Protein AF-0000000075410425 (afdb_homodimer)

pLDDT: mean 92.83, std 10.56, range [34.12, 98.88]

Solvent-accessible surface area (backbone atoms only — not comparable to full-atom values): 14397 Å² total; per-residue (Å²): 129,65,41,37,33,37,37,34,44,38,32,50,55,88,36,67,68,48,34,51,52,48,51,51,53,50,50,51,52,52,53,37,36,74,71,64,73,49,76,59,49,63,53,94,62,65,36,76,41,58,53,75,33,39,66,44,11,33,35,48,32,35,32,36,45,92,42,34,44,60,54,50,35,50,45,38,73,61,46,78,95,36,25,31,43,37,23,50,55,53,37,37,46,39,48,21,70,46,68,29,14,32,25,30,48,67,79,72,73,65,43,56,86,63,44,56,59,67,44,97,62,58,75,69,70,59,61,84,69,66,60,46,66,80,128,129,63,46,36,33,38,37,35,44,37,33,49,55,89,37,69,68,48,34,51,53,50,54,51,52,51,50,52,53,51,54,36,36,75,72,63,74,49,75,59,49,63,53,94,62,65,37,76,41,58,55,74,34,38,66,44,10,31,36,48,32,37,33,35,46,92,41,34,44,61,53,51,36,50,46,38,74,61,48,79,93,36,26,32,42,36,22,49,55,52,36,37,46,37,48,20,71,47,67,29,15,32,25,30,47,66,78,71,74,63,43,56,85,64,43,58,59,66,46,94,60,56,72,63,67,58,57,85,71,64,64,39,68,79,128

Radius of gyration: 18.31 Å; Cα contacts (8 Å, |Δi|>4): 523; chains: 2; bounding box: 43×49×45 Å

Structure (mmCIF, N/CA/C/O backbone):
data_AF-0000000075410425-model_v1
#
loop_
_entity.id
_entity.type
_entity.pdbx_description
1 polymer 'Dopa 4,5-dioxygenase'
#
loop_
_atom_site.group_PDB
_atom_site.id
_atom_site.type_symbol
_atom_site.label_atom_id
_atom_site.label_alt_id
_atom_site.label_comp_id
_atom_site.label_asym_id
_atom_site.label_entity_id
_atom_site.label_seq_id
_atom_site.pdbx_PDB_ins_code
_atom_site.Cartn_x
_atom_site.Cartn_y
_atom_site.Cartn_z
_atom_site.occupancy
_atom_site.B_iso_or_equiv
_atom_site.auth_seq_id
_atom_site.auth_comp_id
_atom_site.auth_asym_id
_atom_site.auth_atom_id
_atom_site.pdbx_PDB_model_num
ATOM 1 N N . GLU A 1 1 ? 8.68 6.539 -12.539 1 83.75 1 GLU A N 1
ATOM 2 C CA . GLU A 1 1 ? 7.52 5.938 -11.883 1 83.75 1 GLU A CA 1
ATOM 3 C C . GLU A 1 1 ? 7.516 4.422 -12.055 1 83.75 1 GLU A C 1
ATOM 5 O O . GLU A 1 1 ? 7.965 3.904 -13.078 1 83.75 1 GLU A O 1
ATOM 10 N N . ILE A 1 2 ? 7.07 3.781 -11.008 1 90.12 2 ILE A N 1
ATOM 11 C CA . ILE A 1 2 ? 6.93 2.328 -11.047 1 90.12 2 ILE A CA 1
ATOM 12 C C . ILE A 1 2 ? 5.812 1.945 -12.016 1 90.12 2 ILE A C 1
ATOM 14 O O . ILE A 1 2 ? 4.734 2.549 -12 1 90.12 2 ILE A O 1
ATOM 18 N N . LYS A 1 3 ? 6.066 0.913 -12.734 1 88.62 3 LYS A N 1
ATOM 19 C CA . LYS A 1 3 ? 5.105 0.572 -13.781 1 88.62 3 LYS A CA 1
ATOM 20 C C . LYS A 1 3 ? 4.383 -0.733 -13.461 1 88.62 3 LYS A C 1
ATOM 22 O O . LYS A 1 3 ? 3.299 -0.994 -13.984 1 88.62 3 LYS A O 1
ATOM 27 N N . GLU A 1 4 ? 5.074 -1.521 -12.695 1 92.19 4 GLU A N 1
ATOM 28 C CA . GLU A 1 4 ? 4.523 -2.844 -12.414 1 92.19 4 GLU A CA 1
ATOM 29 C C . GLU A 1 4 ? 4.727 -3.229 -10.953 1 92.19 4 GLU A C 1
ATOM 31 O O . GLU A 1 4 ? 5.715 -2.834 -10.328 1 92.19 4 GLU A O 1
ATOM 36 N N . TYR A 1 5 ? 3.836 -4.039 -10.508 1 95.12 5 TYR A N 1
ATOM 37 C CA . TYR A 1 5 ? 3.855 -4.477 -9.117 1 95.12 5 TYR A CA 1
ATOM 38 C C . TYR A 1 5 ? 3.523 -5.957 -9.008 1 95.12 5 TYR A C 1
ATOM 40 O O . TYR A 1 5 ? 2.893 -6.527 -9.898 1 95.12 5 TYR A O 1
ATOM 48 N N . HIS A 1 6 ? 4.016 -6.516 -7.922 1 96.81 6 HIS A N 1
ATOM 49 C CA . HIS A 1 6 ? 3.498 -7.801 -7.465 1 96.81 6 HIS A CA 1
ATOM 50 C C . HIS A 1 6 ? 2.746 -7.656 -6.145 1 96.81 6 HIS A C 1
ATOM 52 O O . HIS A 1 6 ? 3.188 -6.934 -5.25 1 96.81 6 HIS A O 1
ATOM 58 N N . PHE A 1 7 ? 1.624 -8.32 -6.129 1 98.44 7 PHE A N 1
ATOM 59 C CA . PHE A 1 7 ? 0.952 -8.648 -4.875 1 98.44 7 PHE A CA 1
ATOM 60 C C . PHE A 1 7 ? 1.165 -10.109 -4.512 1 98.44 7 PHE A C 1
ATOM 62 O O . PHE A 1 7 ? 0.782 -11.008 -5.27 1 98.44 7 PHE A O 1
ATOM 69 N N . HIS A 1 8 ? 1.836 -10.336 -3.426 1 98.69 8 HIS A N 1
ATOM 70 C CA . HIS A 1 8 ? 1.956 -11.695 -2.922 1 98.69 8 HIS A CA 1
ATOM 71 C C . HIS A 1 8 ? 1.002 -11.945 -1.759 1 98.69 8 HIS A C 1
ATOM 73 O O . HIS A 1 8 ? 1.065 -11.25 -0.742 1 98.69 8 HIS A O 1
ATOM 79 N N . VAL A 1 9 ? 0.146 -12.93 -1.902 1 98.81 9 VAL A N 1
ATOM 80 C CA . VAL A 1 9 ? -0.767 -13.352 -0.844 1 98.81 9 VAL A CA 1
ATOM 81 C C . VAL A 1 9 ? -0.169 -14.531 -0.087 1 98.81 9 VAL A C 1
ATOM 83 O O . VAL A 1 9 ? 0.19 -15.547 -0.69 1 98.81 9 VAL A O 1
ATOM 86 N N . TYR A 1 10 ? -0.082 -14.383 1.213 1 98.88 10 TYR A N 1
ATOM 87 C CA . TYR A 1 10 ? 0.568 -15.422 2.012 1 98.88 10 TYR A CA 1
ATOM 88 C C . TYR A 1 10 ? -0.46 -16.25 2.77 1 98.88 10 TYR A C 1
ATOM 90 O O . TYR A 1 10 ? -1.518 -15.742 3.15 1 98.88 10 TYR A O 1
ATOM 98 N N . PHE A 1 11 ? -0.105 -17.516 2.984 1 98.81 11 PHE A N 1
ATOM 99 C CA . PHE A 1 11 ? -0.948 -18.406 3.77 1 98.81 11 PHE A CA 1
ATOM 100 C C . PHE A 1 11 ? -0.109 -19.484 4.457 1 98.81 11 PHE A C 1
ATOM 102 O O . PHE A 1 11 ? 1.021 -19.75 4.043 1 98.81 11 PHE A O 1
ATOM 109 N N . LEU A 1 12 ? -0.61 -19.969 5.539 1 98.44 12 LEU A N 1
ATOM 110 C CA . LEU A 1 12 ? 0.017 -21.078 6.238 1 98.44 12 LEU A CA 1
ATOM 111 C C . LEU A 1 12 ? -0.28 -22.406 5.539 1 98.44 12 LEU A C 1
ATOM 113 O O . LEU A 1 12 ? -1.391 -22.922 5.641 1 98.44 12 LEU A O 1
ATOM 117 N N . GLN A 1 13 ? 0.676 -22.922 4.934 1 97.44 13 GLN A N 1
ATOM 118 C CA . GLN A 1 13 ? 0.479 -24.047 4.023 1 97.44 13 GLN A CA 1
ATOM 119 C C . GLN A 1 13 ? 0.029 -25.297 4.777 1 97.44 13 GLN A C 1
ATOM 121 O O . GLN A 1 13 ? -0.643 -26.156 4.211 1 97.44 13 GLN A O 1
ATOM 126 N N . ASP A 1 14 ? 0.406 -25.438 6.051 1 97.81 14 ASP A N 1
ATOM 127 C CA . ASP A 1 14 ? 0.067 -26.641 6.793 1 97.81 14 ASP A CA 1
ATOM 128 C C . ASP A 1 14 ? -1.216 -26.453 7.598 1 97.81 14 ASP A C 1
ATOM 130 O O . ASP A 1 14 ? -1.612 -27.328 8.367 1 97.81 14 ASP A O 1
ATOM 134 N N . ASN A 1 15 ? -1.835 -25.344 7.504 1 98.31 15 ASN A N 1
ATOM 135 C CA . ASN A 1 15 ? -3.148 -25.062 8.078 1 98.31 15 ASN A CA 1
ATOM 136 C C . ASN A 1 15 ? -4.25 -25.156 7.023 1 98.31 15 ASN A C 1
ATOM 138 O O . ASN A 1 15 ? -4.41 -24.25 6.203 1 98.31 15 ASN A O 1
ATOM 142 N N . LYS A 1 16 ? -4.934 -26.234 7.109 1 97.94 16 LYS A N 1
ATOM 143 C CA . LYS A 1 16 ? -5.898 -26.562 6.066 1 97.94 16 LYS A CA 1
ATOM 144 C C . LYS A 1 16 ? -6.898 -25.438 5.859 1 97.94 16 LYS A C 1
ATOM 146 O O . LYS A 1 16 ? -7.203 -25.062 4.723 1 97.94 16 LYS A O 1
ATOM 151 N N . GLN A 1 17 ? -7.395 -24.891 6.902 1 98.31 17 GLN A N 1
ATOM 152 C CA . GLN A 1 17 ? -8.398 -23.828 6.809 1 98.31 17 GLN A CA 1
ATOM 153 C C . GLN A 1 17 ? -7.789 -22.562 6.23 1 98.31 17 GLN A C 1
ATOM 155 O O . GLN A 1 17 ? -8.406 -21.891 5.395 1 98.31 17 GLN A O 1
ATOM 160 N N . ASN A 1 18 ? -6.625 -22.219 6.672 1 98.5 18 ASN A N 1
ATOM 161 C CA . ASN A 1 18 ? -5.949 -21.016 6.188 1 98.5 18 ASN A CA 1
ATOM 162 C C . ASN A 1 18 ? -5.598 -21.141 4.707 1 98.5 18 ASN A C 1
ATOM 164 O O . ASN A 1 18 ? -5.816 -20.203 3.936 1 98.5 18 ASN A O 1
ATOM 168 N N . ARG A 1 19 ? -5.125 -22.266 4.352 1 98.12 19 ARG A N 1
ATOM 169 C CA . ARG A 1 19 ? -4.805 -22.547 2.955 1 98.12 19 ARG A CA 1
ATOM 170 C C . ARG A 1 19 ? -6.051 -22.453 2.08 1 98.12 19 ARG A C 1
ATOM 172 O O . ARG A 1 19 ? -6.027 -21.844 1.015 1 98.12 19 ARG A O 1
ATOM 179 N N . ALA A 1 20 ? -7.082 -23.062 2.52 1 98.31 20 ALA A N 1
ATOM 180 C CA . ALA A 1 20 ? -8.328 -23.047 1.762 1 98.31 20 ALA A CA 1
ATOM 181 C C . ALA A 1 20 ? -8.836 -21.625 1.566 1 98.31 20 ALA A C 1
ATOM 183 O O . ALA A 1 20 ? -9.344 -21.281 0.495 1 98.31 20 ALA A O 1
ATOM 184 N N . SER A 1 21 ? -8.758 -20.859 2.574 1 98.62 21 SER A N 1
ATOM 185 C CA . SER A 1 21 ? -9.219 -19.469 2.488 1 98.62 21 SER A CA 1
ATOM 186 C C . SER A 1 21 ? -8.375 -18.672 1.497 1 98.62 21 SER A C 1
ATOM 188 O O . SER A 1 21 ? -8.906 -17.828 0.762 1 98.62 21 SER A O 1
ATOM 190 N N . ALA A 1 22 ? -7.102 -18.875 1.46 1 98.5 22 ALA A N 1
ATOM 191 C CA . ALA A 1 22 ? -6.219 -18.203 0.514 1 98.5 22 ALA A CA 1
ATOM 192 C C . ALA A 1 22 ? -6.562 -18.578 -0.924 1 98.5 22 ALA A C 1
ATOM 194 O O . ALA A 1 22 ? -6.598 -17.719 -1.806 1 98.5 22 ALA A O 1
ATOM 195 N N . LEU A 1 23 ? -6.812 -19.828 -1.115 1 97.81 23 LEU A N 1
ATOM 196 C CA . LEU A 1 23 ? -7.121 -20.312 -2.461 1 97.81 23 LEU A CA 1
ATOM 197 C C . LEU A 1 23 ? -8.508 -19.844 -2.896 1 97.81 23 LEU A C 1
ATOM 199 O O . LEU A 1 23 ? -8.734 -19.578 -4.078 1 97.81 23 LEU A O 1
ATOM 203 N N . ALA A 1 24 ? -9.391 -19.734 -1.954 1 98.44 24 ALA A N 1
ATOM 204 C CA . ALA A 1 24 ? -10.703 -19.172 -2.264 1 98.44 24 ALA A CA 1
ATOM 205 C C . ALA A 1 24 ? -10.57 -17.719 -2.703 1 98.44 24 ALA A C 1
ATOM 207 O O . ALA A 1 24 ? -11.266 -17.266 -3.623 1 98.44 24 ALA A O 1
ATOM 208 N N . LEU A 1 25 ? -9.742 -16.984 -2.051 1 98.38 25 LEU A N 1
ATOM 209 C CA . LEU A 1 25 ? -9.469 -15.602 -2.438 1 98.38 25 LEU A CA 1
ATOM 210 C C . LEU A 1 25 ? -8.898 -15.531 -3.85 1 98.38 25 LEU A C 1
ATOM 212 O O . LEU A 1 25 ? -9.281 -14.672 -4.637 1 98.38 25 LEU A O 1
ATOM 216 N N . ARG A 1 26 ? -8.047 -16.422 -4.141 1 98 26 ARG A N 1
ATOM 217 C CA . ARG A 1 26 ? -7.449 -16.516 -5.469 1 98 26 ARG A CA 1
ATOM 218 C C . ARG A 1 26 ? -8.516 -16.766 -6.531 1 98 26 ARG A C 1
ATOM 220 O O . ARG A 1 26 ? -8.492 -16.141 -7.598 1 98 26 ARG A O 1
ATOM 227 N N . GLU A 1 27 ? -9.422 -17.609 -6.254 1 97.38 27 GLU A N 1
ATOM 228 C CA . GLU A 1 27 ? -10.516 -17.906 -7.18 1 97.38 27 GLU A CA 1
ATOM 229 C C . GLU A 1 27 ? -11.383 -16.672 -7.414 1 97.38 27 GLU A C 1
ATOM 231 O O . GLU A 1 27 ? -11.852 -16.438 -8.531 1 97.38 27 GLU A O 1
ATOM 236 N N . LYS A 1 28 ? -11.602 -15.945 -6.367 1 97.69 28 LYS A N 1
ATOM 237 C CA . LYS A 1 28 ? -12.367 -14.703 -6.504 1 97.69 28 LYS A CA 1
ATOM 238 C C . LYS A 1 28 ? -11.672 -13.727 -7.438 1 97.69 28 LYS A C 1
ATOM 240 O O . LYS A 1 28 ? -12.32 -13.047 -8.234 1 97.69 28 LYS A O 1
ATOM 245 N N . ILE A 1 29 ? -10.391 -13.648 -7.383 1 97.38 29 ILE A N 1
ATOM 246 C CA . ILE A 1 29 ? -9.609 -12.781 -8.258 1 97.38 29 ILE A CA 1
ATOM 247 C C . ILE A 1 29 ? -9.812 -13.203 -9.711 1 97.38 29 ILE A C 1
ATOM 249 O O . ILE A 1 29 ? -10.086 -12.359 -10.57 1 97.38 29 ILE A O 1
ATOM 253 N N . PHE A 1 30 ? -9.773 -14.5 -9.961 1 96.38 30 PHE A N 1
ATOM 254 C CA . PHE A 1 30 ? -9.961 -15.008 -11.312 1 96.38 30 PHE A CA 1
ATOM 255 C C . PHE A 1 30 ? -11.344 -14.648 -11.836 1 96.38 30 PHE A C 1
ATOM 257 O O . PHE A 1 30 ? -11.484 -14.219 -12.984 1 96.38 30 PHE A O 1
ATOM 264 N N . LYS A 1 31 ? -12.273 -14.828 -11.039 1 97.06 31 LYS A N 1
ATOM 265 C CA . LYS A 1 31 ? -13.648 -14.539 -11.445 1 97.06 31 LYS A CA 1
ATOM 266 C C . LYS A 1 31 ? -13.82 -13.062 -11.789 1 97.06 31 LYS A C 1
ATOM 268 O O . LYS A 1 31 ? -14.508 -12.719 -12.758 1 97.06 31 LYS A O 1
ATOM 273 N N . LEU A 1 32 ? -13.219 -12.211 -11.016 1 95.88 32 LEU A N 1
ATOM 274 C CA . LEU A 1 32 ? -13.328 -10.773 -11.242 1 95.88 32 LEU A CA 1
ATOM 275 C C . LEU A 1 32 ? -12.609 -10.375 -12.531 1 95.88 32 LEU A C 1
ATOM 277 O O . LEU A 1 32 ? -13.078 -9.492 -13.258 1 95.88 32 LEU A O 1
ATOM 281 N N . ILE A 1 33 ? -11.492 -11.047 -12.773 1 94.19 33 ILE A N 1
ATOM 282 C CA . ILE A 1 33 ? -10.781 -10.805 -14.023 1 94.19 33 ILE A CA 1
ATOM 283 C C . ILE A 1 33 ? -11.656 -11.211 -15.203 1 94.19 33 ILE A C 1
ATOM 285 O O . ILE A 1 33 ? -11.781 -10.469 -16.188 1 94.19 33 ILE A O 1
ATOM 289 N N . GLU A 1 34 ? -12.203 -12.336 -15.125 1 94.94 34 GLU A N 1
ATOM 290 C CA . GLU A 1 34 ? -13.078 -12.852 -16.172 1 94.94 34 GLU A CA 1
ATOM 291 C C . GLU A 1 34 ? -14.234 -11.898 -16.438 1 94.94 34 GLU A C 1
ATOM 293 O O . GLU A 1 34 ? -14.648 -11.719 -17.594 1 94.94 34 GLU A O 1
ATOM 298 N N . LYS A 1 35 ? -14.742 -11.25 -15.422 1 95.56 35 LYS A N 1
ATOM 299 C CA . LYS A 1 35 ? -15.875 -10.328 -15.531 1 95.56 35 LYS A CA 1
ATOM 300 C C . LYS A 1 35 ? -15.422 -8.953 -16.016 1 95.56 35 LYS A C 1
ATOM 302 O O . LYS A 1 35 ? -16.25 -8.062 -16.234 1 95.56 35 LYS A O 1
ATOM 307 N N . GLY A 1 36 ? -14.109 -8.742 -16.109 1 91.25 36 GLY A N 1
ATOM 308 C CA . GLY A 1 36 ? -13.578 -7.488 -16.609 1 91.25 36 GLY A CA 1
ATOM 309 C C . GLY A 1 36 ? -13.523 -6.398 -15.562 1 91.25 36 GLY A C 1
ATOM 310 O O . GLY A 1 36 ? -13.469 -5.211 -15.891 1 91.25 36 GLY A O 1
ATOM 311 N N . PHE A 1 37 ? -13.594 -6.848 -14.258 1 89.06 37 PHE A N 1
ATOM 312 C CA . PHE A 1 37 ? -13.586 -5.871 -13.172 1 89.06 37 PHE A CA 1
ATOM 313 C C . PHE A 1 37 ? -12.234 -5.172 -13.086 1 89.06 37 PHE A C 1
ATOM 315 O O . PHE A 1 37 ? -12.164 -3.963 -12.867 1 89.06 37 PHE A O 1
ATOM 322 N N . PHE A 1 38 ? -11.148 -5.875 -13.141 1 87.06 38 PHE A N 1
ATOM 323 C CA . PHE A 1 38 ? -9.773 -5.414 -13.273 1 87.06 38 PHE A CA 1
ATOM 324 C C . PHE A 1 38 ? -8.93 -6.438 -14.031 1 87.06 38 PHE A C 1
ATOM 326 O O . PHE A 1 38 ? -9.414 -7.523 -14.359 1 87.06 38 PHE A O 1
ATOM 333 N N . HIS A 1 39 ? -7.578 -5.965 -14.273 1 86.25 39 HIS A N 1
ATOM 334 C CA . HIS A 1 39 ? -6.809 -6.844 -15.148 1 86.25 39 HIS A CA 1
ATOM 335 C C . HIS A 1 39 ? -5.441 -7.156 -14.555 1 86.25 39 HIS A C 1
ATOM 337 O O . HIS A 1 39 ? -4.422 -7.031 -15.234 1 86.25 39 HIS A O 1
ATOM 343 N N . PRO A 1 40 ? -5.453 -7.539 -13.305 1 91.5 40 PRO A N 1
ATOM 344 C CA . PRO A 1 40 ? -4.23 -8.188 -12.836 1 91.5 40 PRO A CA 1
ATOM 345 C C . PRO A 1 40 ? -4.066 -9.602 -13.391 1 91.5 40 PRO A C 1
ATOM 347 O O . PRO A 1 40 ? -4.992 -10.141 -14 1 91.5 40 PRO A O 1
ATOM 350 N N . VAL A 1 41 ? -2.826 -10.117 -13.234 1 89.5 41 VAL A N 1
ATOM 351 C CA . VAL A 1 41 ? -2.578 -11.453 -13.766 1 89.5 41 VAL A CA 1
ATOM 352 C C . VAL A 1 41 ? -1.984 -12.344 -12.672 1 89.5 41 VAL A C 1
ATOM 354 O O . VAL A 1 41 ? -0.781 -12.289 -12.406 1 89.5 41 VAL A O 1
ATOM 357 N N . PRO A 1 42 ? -2.912 -13.18 -12.094 1 91.25 42 PRO A N 1
ATOM 358 C CA . PRO A 1 42 ? -2.355 -14.188 -11.188 1 91.25 42 PRO A CA 1
ATOM 359 C C . PRO A 1 42 ? -1.583 -15.281 -11.914 1 91.25 42 PRO A C 1
ATOM 361 O O . PRO A 1 42 ? -1.972 -15.688 -13.016 1 91.25 42 PRO A O 1
ATOM 364 N N . LEU A 1 43 ? -0.518 -15.688 -11.273 1 88.25 43 LEU A N 1
ATOM 365 C CA . LEU A 1 43 ? 0.158 -16.859 -11.805 1 88.25 43 LEU A CA 1
ATOM 366 C C . LEU A 1 43 ? -0.724 -18.094 -11.672 1 88.25 43 LEU A C 1
ATOM 368 O O . LEU A 1 43 ? -1.487 -18.219 -10.711 1 88.25 43 LEU A O 1
ATOM 372 N N . ASP A 1 44 ? -0.565 -18.969 -12.57 1 87 44 ASP A N 1
ATOM 373 C CA . ASP A 1 44 ? -1.39 -20.172 -12.57 1 87 44 ASP A CA 1
ATOM 374 C C . ASP A 1 44 ? -1.03 -21.078 -11.398 1 87 44 ASP A C 1
ATOM 376 O O . ASP A 1 44 ? -1.888 -21.797 -10.875 1 87 44 ASP A O 1
ATOM 380 N N . THR A 1 45 ? 0.183 -20.922 -11 1 90.44 45 THR A N 1
ATOM 381 C CA . THR A 1 45 ? 0.635 -21.766 -9.891 1 90.44 45 THR A CA 1
ATOM 382 C C . THR A 1 45 ? 0.791 -20.938 -8.617 1 90.44 45 THR A C 1
ATOM 384 O O . THR A 1 45 ? 0.788 -19.703 -8.664 1 90.44 45 THR A O 1
ATOM 387 N N . TYR A 1 46 ? 0.724 -21.641 -7.508 1 94.31 46 TYR A N 1
ATOM 388 C CA . TYR A 1 46 ? 1.011 -21.031 -6.219 1 94.31 46 TYR A CA 1
ATOM 389 C C . TYR A 1 46 ? 2.055 -21.828 -5.449 1 94.31 46 TYR A C 1
ATOM 391 O O . TYR A 1 46 ? 2.361 -22.969 -5.812 1 94.31 46 TYR A O 1
ATOM 399 N N . ASN A 1 47 ? 2.709 -21.188 -4.523 1 96.19 47 ASN A N 1
ATOM 400 C CA . ASN A 1 47 ? 3.707 -21.828 -3.67 1 96.19 47 ASN A CA 1
ATOM 401 C C . ASN A 1 47 ? 3.064 -22.5 -2.467 1 96.19 47 ASN A C 1
ATOM 403 O O . ASN A 1 47 ? 2.654 -21.844 -1.514 1 96.19 47 ASN A O 1
ATOM 407 N N . ASP A 1 48 ? 3.076 -23.812 -2.441 1 95.5 48 ASP A N 1
ATOM 408 C CA . ASP A 1 48 ? 2.525 -24.547 -1.311 1 95.5 48 ASP A CA 1
ATOM 409 C C . ASP A 1 48 ? 3.596 -24.828 -0.256 1 95.5 48 ASP A C 1
ATOM 411 O O . ASP A 1 48 ? 3.381 -25.625 0.664 1 95.5 48 ASP A O 1
ATOM 415 N N . SER A 1 49 ? 4.707 -24.266 -0.471 1 96.81 49 SER A N 1
ATOM 416 C CA . SER A 1 49 ? 5.859 -24.266 0.424 1 96.81 49 SER A CA 1
ATOM 417 C C . SER A 1 49 ? 6.746 -23.047 0.189 1 96.81 49 SER A C 1
ATOM 419 O O . SER A 1 49 ? 6.562 -22.312 -0.788 1 96.81 49 SER A O 1
ATOM 421 N N . PRO A 1 50 ? 7.668 -22.766 1.111 1 97.88 50 PRO A N 1
ATOM 422 C CA . PRO A 1 50 ? 8.57 -21.641 0.883 1 97.88 50 PRO A CA 1
ATOM 423 C C . PRO A 1 50 ? 9.242 -21.688 -0.488 1 97.88 50 PRO A C 1
ATOM 425 O O . PRO A 1 50 ? 9.617 -22.766 -0.956 1 97.88 50 PRO A O 1
ATOM 428 N N . ARG A 1 51 ? 9.312 -20.562 -1.166 1 97 51 ARG A N 1
ATOM 429 C CA . ARG A 1 51 ? 9.938 -20.422 -2.477 1 97 51 ARG A CA 1
ATOM 430 C C . ARG A 1 51 ? 10.602 -19.047 -2.611 1 97 51 ARG A C 1
ATOM 432 O O . ARG A 1 51 ? 9.969 -18.016 -2.373 1 97 51 ARG A O 1
ATOM 439 N N . GLY A 1 52 ? 11.867 -19.031 -3.02 1 96.94 52 GLY A N 1
ATOM 440 C CA . GLY A 1 52 ? 12.578 -17.766 -3.066 1 96.94 52 GLY A CA 1
ATOM 441 C C . GLY A 1 52 ? 12.633 -17.062 -1.724 1 96.94 52 GLY A C 1
ATOM 442 O O . GLY A 1 52 ? 13.031 -17.656 -0.72 1 96.94 52 GLY A O 1
ATOM 443 N N . PRO A 1 53 ? 12.281 -15.805 -1.792 1 98.44 53 PRO A N 1
ATOM 444 C CA . PRO A 1 53 ? 12.328 -15.078 -0.52 1 98.44 53 PRO A CA 1
ATOM 445 C C . PRO A 1 53 ? 11.117 -15.359 0.366 1 98.44 53 PRO A C 1
ATOM 447 O O . PRO A 1 53 ? 11.086 -14.945 1.528 1 98.44 53 PRO A O 1
ATOM 450 N N . HIS A 1 54 ? 10.109 -16 -0.17 1 98.56 54 HIS A N 1
ATOM 451 C CA . HIS A 1 54 ? 8.852 -16.188 0.54 1 98.56 54 HIS A CA 1
ATOM 452 C C . HIS A 1 54 ? 8.922 -17.391 1.487 1 98.56 54 HIS A C 1
ATOM 454 O O . HIS A 1 54 ? 9.039 -18.531 1.043 1 98.56 54 HIS A O 1
ATOM 460 N N . SER A 1 55 ? 8.758 -17.141 2.77 1 98.62 55 SER A N 1
ATOM 461 C CA . SER A 1 55 ? 9.109 -18.109 3.805 1 98.62 55 SER A CA 1
ATOM 462 C C . SER A 1 55 ? 7.961 -19.062 4.086 1 98.62 55 SER A C 1
ATOM 464 O O . SER A 1 55 ? 8.141 -20.078 4.758 1 98.62 55 SER A O 1
ATOM 466 N N . ILE A 1 56 ? 6.766 -18.766 3.629 1 98.62 56 ILE A N 1
ATOM 467 C CA . ILE A 1 56 ? 5.613 -19.641 3.77 1 98.62 56 ILE A CA 1
ATOM 468 C C . ILE A 1 56 ? 4.832 -19.688 2.459 1 98.62 56 ILE A C 1
ATOM 470 O O . ILE A 1 56 ? 5.238 -19.078 1.465 1 98.62 56 ILE A O 1
ATOM 474 N N . GLY A 1 57 ? 3.742 -20.484 2.404 1 98.56 57 GLY A N 1
ATOM 475 C CA . GLY A 1 57 ? 2.912 -20.547 1.211 1 98.56 57 GLY A CA 1
ATOM 476 C C . GLY A 1 57 ? 2.486 -19.172 0.72 1 98.56 57 GLY A C 1
ATOM 477 O O . GLY A 1 57 ? 2.199 -18.281 1.522 1 98.56 57 GLY A O 1
ATOM 478 N N . SER A 1 58 ? 2.5 -19.031 -0.618 1 98.75 58 SER A N 1
ATOM 479 C CA . SER A 1 58 ? 2.135 -17.734 -1.206 1 98.75 58 SER A CA 1
ATOM 480 C C . SER A 1 58 ? 1.755 -17.891 -2.676 1 98.75 58 SER A C 1
ATOM 482 O O . SER A 1 58 ? 2.043 -18.922 -3.293 1 98.75 58 SER A O 1
ATOM 484 N N . TYR A 1 59 ? 1.035 -16.906 -3.191 1 98.38 59 TYR A N 1
ATOM 485 C CA . TYR A 1 59 ? 0.89 -16.781 -4.637 1 98.38 59 TYR A CA 1
ATOM 486 C C . TYR A 1 59 ? 1.006 -15.328 -5.074 1 98.38 59 TYR A C 1
ATOM 488 O O . TYR A 1 59 ? 0.809 -14.414 -4.27 1 98.38 59 TYR A O 1
ATOM 496 N N . GLU A 1 60 ? 1.34 -15.242 -6.316 1 97.31 60 GLU A N 1
ATOM 497 C CA . GLU A 1 60 ? 1.651 -13.93 -6.875 1 97.31 60 GLU A CA 1
ATOM 498 C C . GLU A 1 60 ? 0.544 -13.453 -7.809 1 97.31 60 GLU A C 1
ATOM 500 O O . GLU A 1 60 ? 0.012 -14.234 -8.602 1 97.31 60 GLU A O 1
ATOM 505 N N . VAL A 1 61 ? 0.182 -12.18 -7.656 1 96.56 61 VAL A N 1
ATOM 506 C CA . VAL A 1 61 ? -0.679 -11.469 -8.594 1 96.56 61 VAL A CA 1
ATOM 507 C C . VAL A 1 61 ? 0.078 -10.281 -9.188 1 96.56 61 VAL A C 1
ATOM 509 O O . VAL A 1 61 ? 0.441 -9.344 -8.477 1 96.56 61 VAL A O 1
ATOM 512 N N . TRP A 1 62 ? 0.363 -10.328 -10.453 1 94.44 62 TRP A N 1
ATOM 513 C CA . TRP A 1 62 ? 0.993 -9.234 -11.172 1 94.44 62 TRP A CA 1
ATOM 514 C C . TRP A 1 62 ? -0.018 -8.133 -11.484 1 94.44 62 TRP A C 1
ATOM 516 O O . TRP A 1 62 ? -1.173 -8.414 -11.812 1 94.44 62 TRP A O 1
ATOM 526 N N . CYS A 1 63 ? 0.408 -6.898 -11.414 1 94.25 63 CYS A N 1
ATOM 527 C CA . CYS A 1 63 ? -0.486 -5.766 -11.617 1 94.25 63 CYS A CA 1
ATOM 528 C C . CYS A 1 63 ? 0.247 -4.605 -12.281 1 94.25 63 CYS A C 1
ATOM 530 O O . CYS A 1 63 ? 1.283 -4.156 -11.789 1 94.25 63 CYS A O 1
ATOM 532 N N . PRO A 1 64 ? -0.252 -4.121 -13.469 1 90.94 64 PRO A N 1
ATOM 533 C CA . PRO A 1 64 ? 0.299 -2.896 -14.055 1 90.94 64 PRO A CA 1
ATOM 534 C C . PRO A 1 64 ? -0.199 -1.633 -13.352 1 90.94 64 PRO A C 1
ATOM 536 O O . PRO A 1 64 ? -1.244 -1.657 -12.695 1 90.94 64 PRO A O 1
ATOM 539 N N . LYS A 1 65 ? 0.539 -0.522 -13.5 1 91.12 65 LYS A N 1
ATOM 540 C CA . LYS A 1 65 ? 0.213 0.716 -12.797 1 91.12 65 LYS A CA 1
ATOM 541 C C . LYS A 1 65 ? -1.193 1.193 -13.148 1 91.12 65 LYS A C 1
ATOM 543 O O . LYS A 1 65 ? -1.867 1.813 -12.32 1 91.12 65 LYS A O 1
ATOM 548 N N . GLU A 1 66 ? -1.72 0.839 -14.359 1 88.94 66 GLU A N 1
ATOM 549 C CA . GLU A 1 66 ? -3.023 1.306 -14.828 1 88.94 66 GLU A CA 1
ATOM 550 C C . GLU A 1 66 ? -4.152 0.684 -14.008 1 88.94 66 GLU A C 1
ATOM 552 O O . GLU A 1 66 ? -5.238 1.261 -13.898 1 88.94 66 GLU A O 1
ATOM 557 N N . HIS A 1 67 ? -3.863 -0.426 -13.406 1 91.56 67 HIS A N 1
ATOM 558 C CA . HIS A 1 67 ? -4.902 -1.118 -12.648 1 91.56 67 HIS A CA 1
ATOM 559 C C . HIS A 1 67 ? -4.574 -1.139 -11.156 1 91.56 67 HIS A C 1
ATOM 561 O O . HIS A 1 67 ? -5.34 -1.682 -10.352 1 91.56 67 HIS A O 1
ATOM 567 N N . PHE A 1 68 ? -3.516 -0.511 -10.797 1 94.69 68 PHE A N 1
ATOM 568 C CA . PHE A 1 68 ? -2.965 -0.62 -9.453 1 94.69 68 PHE A CA 1
ATOM 569 C C . PHE A 1 68 ? -3.975 -0.142 -8.414 1 94.69 68 PHE A C 1
ATOM 571 O O . PHE A 1 68 ? -4.223 -0.827 -7.422 1 94.69 68 PHE A O 1
ATOM 578 N N . SER A 1 69 ? -4.582 0.997 -8.688 1 95.38 69 SER A N 1
ATOM 579 C CA . SER A 1 69 ? -5.5 1.562 -7.711 1 95.38 69 SER A CA 1
ATOM 580 C C . SER A 1 69 ? -6.672 0.62 -7.441 1 95.38 69 SER A C 1
ATOM 582 O O . SER A 1 69 ? -7.035 0.387 -6.289 1 95.38 69 SER A O 1
ATOM 584 N N . ARG A 1 70 ? -7.215 0.073 -8.461 1 95.31 70 ARG A N 1
ATOM 585 C CA . ARG A 1 70 ? -8.367 -0.812 -8.328 1 95.31 70 ARG A CA 1
ATOM 586 C C . ARG A 1 70 ? -7.977 -2.123 -7.656 1 95.31 70 ARG A C 1
ATOM 588 O O . ARG A 1 70 ? -8.695 -2.621 -6.785 1 95.31 70 ARG A O 1
ATOM 595 N N . VAL A 1 71 ? -6.871 -2.682 -8.055 1 97.38 71 VAL A N 1
ATOM 596 C CA . VAL A 1 71 ? -6.398 -3.926 -7.457 1 97.38 71 VAL A CA 1
ATOM 597 C C . VAL A 1 71 ? -6.078 -3.701 -5.98 1 97.38 71 VAL A C 1
ATOM 599 O O . VAL A 1 71 ? -6.477 -4.492 -5.125 1 97.38 71 VAL A O 1
ATOM 602 N N . TYR A 1 72 ? -5.406 -2.619 -5.688 1 98.25 72 TYR A N 1
ATOM 603 C CA . TYR A 1 72 ? -5.086 -2.268 -4.309 1 98.25 72 TYR A CA 1
ATOM 604 C C . TYR A 1 72 ? -6.352 -2.152 -3.467 1 98.25 72 TYR A C 1
ATOM 606 O O . TYR A 1 72 ? -6.434 -2.717 -2.373 1 98.25 72 TYR A O 1
ATOM 614 N N . SER A 1 73 ? -7.32 -1.414 -4 1 97.56 73 SER A N 1
ATOM 615 C CA . SER A 1 73 ? -8.586 -1.21 -3.309 1 97.56 73 SER A CA 1
ATOM 616 C C . SER A 1 73 ? -9.273 -2.539 -3.01 1 97.56 73 SER A C 1
ATOM 618 O O . SER A 1 73 ? -9.789 -2.744 -1.906 1 97.56 73 SER A O 1
ATOM 620 N N . TRP A 1 74 ? -9.297 -3.391 -3.961 1 98.12 74 TRP A N 1
ATOM 621 C CA . TRP A 1 74 ? -9.945 -4.684 -3.775 1 98.12 74 TRP A CA 1
ATOM 622 C C . TRP A 1 74 ? -9.266 -5.48 -2.67 1 98.12 74 TRP A C 1
ATOM 624 O O . TRP A 1 74 ? -9.93 -6.035 -1.792 1 98.12 74 TRP A O 1
ATOM 634 N N . PHE A 1 75 ? -7.922 -5.52 -2.66 1 98.5 75 PHE A N 1
ATOM 635 C CA . PHE A 1 75 ? -7.195 -6.254 -1.631 1 98.5 75 PHE A CA 1
ATOM 636 C C . PHE A 1 75 ? -7.422 -5.629 -0.26 1 98.5 75 PHE A C 1
ATOM 638 O O . PHE A 1 75 ? -7.582 -6.34 0.734 1 98.5 75 PHE A O 1
ATOM 645 N N . ALA A 1 76 ? -7.441 -4.336 -0.207 1 98.06 76 ALA A N 1
ATOM 646 C CA . ALA A 1 76 ? -7.664 -3.66 1.069 1 98.06 76 ALA A CA 1
ATOM 647 C C . ALA A 1 76 ? -8.992 -4.078 1.687 1 98.06 76 ALA A C 1
ATOM 649 O O . ALA A 1 76 ? -9.109 -4.188 2.91 1 98.06 76 ALA A O 1
ATOM 650 N N . LEU A 1 77 ? -9.906 -4.395 0.851 1 97.44 77 LEU A N 1
ATOM 651 C CA . LEU A 1 77 ? -11.266 -4.66 1.322 1 97.44 77 LEU A CA 1
ATOM 652 C C . LEU A 1 77 ? -11.492 -6.152 1.52 1 97.44 77 LEU A C 1
ATOM 654 O O . LEU A 1 77 ? -12.398 -6.559 2.248 1 97.44 77 LEU A O 1
ATOM 658 N N . HIS A 1 78 ? -10.523 -7.008 0.967 1 97.94 78 HIS A N 1
ATOM 659 C CA . HIS A 1 78 ? -10.992 -8.383 0.849 1 97.94 78 HIS A CA 1
ATOM 660 C C . HIS A 1 78 ? -9.906 -9.375 1.267 1 97.94 78 HIS A C 1
ATOM 662 O O . HIS A 1 78 ? -10.133 -10.586 1.273 1 97.94 78 HIS A O 1
ATOM 668 N N . HIS A 1 79 ? -8.766 -8.914 1.725 1 98.19 79 HIS A N 1
ATOM 669 C CA . HIS A 1 79 ? -7.66 -9.844 1.918 1 98.19 79 HIS A CA 1
ATOM 670 C C . HIS A 1 79 ? -7.887 -10.727 3.139 1 98.19 79 HIS A C 1
ATOM 672 O O . HIS A 1 79 ? -7.184 -11.727 3.328 1 98.19 79 HIS A O 1
ATOM 678 N N . GLY A 1 80 ? -8.883 -10.422 3.973 1 97.12 80 GLY A N 1
ATOM 679 C CA . GLY A 1 80 ? -9.219 -11.273 5.109 1 97.12 80 GLY A CA 1
ATOM 680 C C . GLY A 1 80 ? -8.07 -11.438 6.086 1 97.12 80 GLY A C 1
ATOM 681 O O . GLY A 1 80 ? -7.473 -10.453 6.527 1 97.12 80 GLY A O 1
ATOM 682 N N . VAL A 1 81 ? -7.707 -12.664 6.391 1 97.81 81 VAL A N 1
ATOM 683 C CA . VAL A 1 81 ? -6.715 -12.945 7.422 1 97.81 81 VAL A CA 1
ATOM 684 C C . VAL A 1 81 ? -5.324 -13 6.797 1 97.81 81 VAL A C 1
ATOM 686 O O . VAL A 1 81 ? -4.332 -13.211 7.5 1 97.81 81 VAL A O 1
ATOM 689 N N . HIS A 1 82 ? -5.254 -12.859 5.508 1 98.75 82 HIS A N 1
ATOM 690 C CA . HIS A 1 82 ? -4 -13.109 4.809 1 98.75 82 HIS A CA 1
ATOM 691 C C . HIS A 1 82 ? -3.166 -11.844 4.691 1 98.75 82 HIS A C 1
ATOM 693 O O . HIS A 1 82 ? -3.709 -10.758 4.465 1 98.75 82 HIS A O 1
ATOM 699 N N . SER A 1 83 ? -1.881 -12.008 4.84 1 98.5 83 SER A N 1
ATOM 700 C CA . SER A 1 83 ? -0.927 -10.93 4.609 1 98.5 83 SER A CA 1
ATOM 701 C C . SER A 1 83 ? -0.646 -10.742 3.121 1 98.5 83 SER A C 1
ATOM 703 O O . SER A 1 83 ? -0.54 -11.727 2.379 1 98.5 83 SER A O 1
ATOM 705 N N . ILE A 1 84 ? -0.544 -9.5 2.748 1 98.81 84 ILE A N 1
ATOM 706 C CA . ILE A 1 84 ? -0.23 -9.188 1.36 1 98.81 84 ILE A CA 1
ATOM 707 C C . ILE A 1 84 ? 1.057 -8.367 1.298 1 98.81 84 ILE A C 1
ATOM 709 O O . ILE A 1 84 ? 1.166 -7.32 1.944 1 98.81 84 ILE A O 1
ATOM 713 N N . LEU A 1 85 ? 2.051 -8.859 0.587 1 98.88 85 LEU A N 1
ATOM 714 C CA . LEU A 1 85 ? 3.219 -8.062 0.221 1 98.88 85 LEU A CA 1
ATOM 715 C C . LEU A 1 85 ? 3.008 -7.371 -1.121 1 98.88 85 LEU A C 1
ATOM 717 O O . LEU A 1 85 ? 2.711 -8.023 -2.123 1 98.88 85 LEU A O 1
ATOM 721 N N . ILE A 1 86 ? 3.086 -6.09 -1.129 1 98.75 86 ILE A N 1
ATOM 722 C CA . ILE A 1 86 ? 3.039 -5.305 -2.357 1 98.75 86 ILE A CA 1
ATOM 723 C C . ILE A 1 86 ? 4.426 -4.742 -2.664 1 98.75 86 ILE A C 1
ATOM 725 O O . ILE A 1 86 ? 4.992 -3.998 -1.86 1 98.75 86 ILE A O 1
ATOM 729 N N . HIS A 1 87 ? 4.957 -5.117 -3.779 1 98.12 87 HIS A N 1
ATOM 730 C CA . HIS A 1 87 ? 6.277 -4.57 -4.082 1 98.12 87 HIS A CA 1
ATOM 731 C C . HIS A 1 87 ? 6.398 -4.219 -5.562 1 98.12 87 HIS A C 1
ATOM 733 O O . HIS A 1 87 ? 5.805 -4.879 -6.414 1 98.12 87 HIS A O 1
ATOM 739 N N . PRO A 1 88 ? 7.18 -3.156 -5.871 1 96.25 88 PRO A N 1
ATOM 740 C CA . PRO A 1 88 ? 7.398 -2.781 -7.27 1 96.25 88 PRO A CA 1
ATOM 741 C C . PRO A 1 88 ? 8.359 -3.725 -7.992 1 96.25 88 PRO A C 1
ATOM 743 O O . PRO A 1 88 ? 9.008 -4.559 -7.352 1 96.25 88 PRO A O 1
ATOM 746 N N . LEU A 1 89 ? 8.359 -3.631 -9.289 1 93.81 89 LEU A N 1
ATOM 747 C CA . LEU A 1 89 ? 9.352 -4.309 -10.117 1 93.81 89 LEU A CA 1
ATOM 748 C C . LEU A 1 89 ? 10.352 -3.314 -10.703 1 93.81 89 LEU A C 1
ATOM 750 O O . LEU A 1 89 ? 9.984 -2.479 -11.531 1 93.81 89 LEU A O 1
ATOM 754 N N . THR A 1 90 ? 11.5 -3.328 -10.211 1 92.38 90 THR A N 1
ATOM 755 C CA . THR A 1 90 ? 12.633 -2.564 -10.734 1 92.38 90 THR A CA 1
ATOM 756 C C . THR A 1 90 ? 13.875 -3.438 -10.828 1 92.38 90 THR A C 1
ATOM 758 O O . THR A 1 90 ? 13.789 -4.664 -10.734 1 92.38 90 THR A O 1
ATOM 761 N N . GLN A 1 91 ? 14.992 -2.826 -11.07 1 93.62 91 GLN A N 1
ATOM 762 C CA . GLN A 1 91 ? 16.25 -3.551 -11.195 1 93.62 91 GLN A CA 1
ATOM 763 C C . GLN A 1 91 ? 16.812 -3.916 -9.828 1 93.62 91 GLN A C 1
ATOM 765 O O . GLN A 1 91 ? 17.766 -4.707 -9.734 1 93.62 91 GLN A O 1
ATOM 770 N N . TYR A 1 92 ? 16.234 -3.385 -8.797 1 95.69 92 TYR A N 1
ATOM 771 C CA . TYR A 1 92 ? 16.766 -3.564 -7.445 1 95.69 92 TYR A CA 1
ATOM 772 C C . TYR A 1 92 ? 15.883 -4.516 -6.641 1 95.69 92 TYR A C 1
ATOM 774 O O . TYR A 1 92 ? 15.156 -4.09 -5.746 1 95.69 92 TYR A O 1
ATOM 782 N N . GLU A 1 93 ? 16.109 -5.773 -6.746 1 96.06 93 GLU A N 1
ATOM 783 C CA . GLU A 1 93 ? 15.211 -6.82 -6.262 1 96.06 93 GLU A CA 1
ATOM 784 C C . GLU A 1 93 ? 15.125 -6.812 -4.738 1 96.06 93 GLU A C 1
ATOM 786 O O . GLU A 1 93 ? 14.039 -6.957 -4.172 1 96.06 93 GLU A O 1
ATOM 791 N N . VAL A 1 94 ? 16.266 -6.641 -4.074 1 97.62 94 VAL A N 1
ATOM 792 C CA . VAL A 1 94 ? 16.25 -6.637 -2.615 1 97.62 94 VAL A CA 1
ATOM 793 C C . VAL A 1 94 ? 15.508 -5.402 -2.105 1 97.62 94 VAL A C 1
ATOM 795 O O . VAL A 1 94 ? 14.664 -5.504 -1.215 1 97.62 94 VAL A O 1
ATOM 798 N N . LEU A 1 95 ? 15.773 -4.258 -2.693 1 96.88 95 LEU A N 1
ATOM 799 C CA . LEU A 1 95 ? 15.094 -3.031 -2.297 1 96.88 95 LEU A CA 1
ATOM 800 C C . LEU A 1 95 ? 13.594 -3.129 -2.572 1 96.88 95 LEU A C 1
ATOM 802 O O . LEU A 1 95 ? 12.781 -2.68 -1.764 1 96.88 95 LEU A O 1
ATOM 806 N N . ASP A 1 96 ? 13.242 -3.773 -3.695 1 97.12 96 ASP A N 1
ATOM 807 C CA . ASP A 1 96 ? 11.844 -3.926 -4.086 1 97.12 96 ASP A CA 1
ATOM 808 C C . ASP A 1 96 ? 11.07 -4.742 -3.053 1 97.12 96 ASP A C 1
ATOM 810 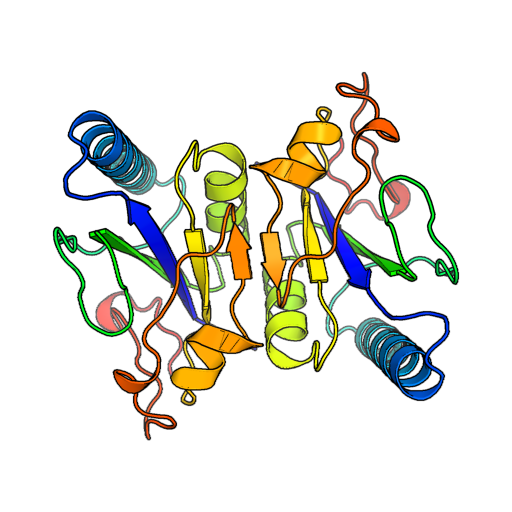O O . ASP A 1 96 ? 9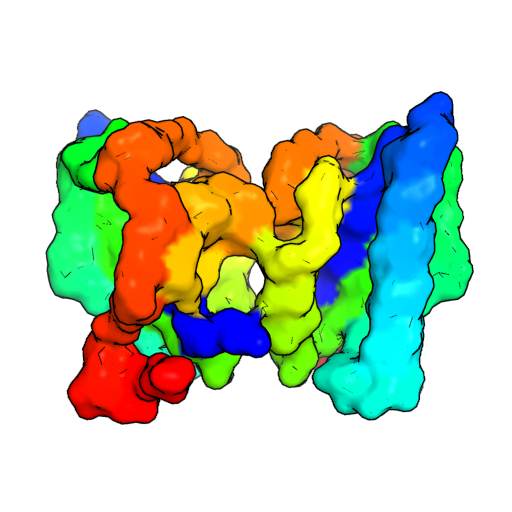.875 -4.531 -2.859 1 97.12 96 ASP A O 1
ATOM 814 N N . HIS A 1 97 ? 11.781 -5.578 -2.303 1 98.12 97 HIS A N 1
ATOM 815 C CA . HIS A 1 97 ? 11.117 -6.488 -1.373 1 98.12 97 HIS A CA 1
ATOM 816 C C . HIS A 1 97 ? 11.328 -6.047 0.071 1 98.12 97 HIS A C 1
ATOM 818 O O . HIS A 1 97 ? 10.828 -6.688 0.999 1 98.12 97 HIS A O 1
ATOM 824 N N . SER A 1 98 ? 12.094 -4.98 0.244 1 97.5 98 SER A N 1
ATOM 825 C CA . SER A 1 98 ? 12.352 -4.477 1.59 1 97.5 98 SER A CA 1
ATOM 826 C C . SER A 1 98 ? 11.812 -3.059 1.761 1 97.5 98 SER A C 1
ATOM 828 O O . SER A 1 98 ? 10.609 -2.865 1.969 1 97.5 98 SER A O 1
ATOM 830 N N . ASP A 1 99 ? 12.617 -2.074 1.377 1 97 99 ASP A N 1
ATOM 831 C CA . ASP A 1 99 ? 12.266 -0.692 1.687 1 97 99 ASP A CA 1
ATOM 832 C C . ASP A 1 99 ? 11.141 -0.193 0.775 1 97 99 ASP A C 1
ATOM 834 O O . ASP A 1 99 ? 10.367 0.682 1.161 1 97 99 ASP A O 1
ATOM 838 N N . ARG A 1 100 ? 11.055 -0.775 -0.393 1 98 100 ARG A N 1
ATOM 839 C CA . ARG A 1 100 ? 10.117 -0.225 -1.371 1 98 100 ARG A CA 1
ATOM 840 C C . ARG A 1 100 ? 8.797 -0.988 -1.355 1 98 100 ARG A C 1
ATOM 842 O O . ARG A 1 100 ? 7.906 -0.709 -2.158 1 98 100 ARG A O 1
ATOM 849 N N . SER A 1 101 ? 8.688 -1.923 -0.464 1 98.56 101 SER A N 1
ATOM 850 C CA . SER A 1 101 ? 7.473 -2.734 -0.408 1 98.56 101 SER A CA 1
ATOM 851 C C . SER A 1 101 ? 6.531 -2.242 0.685 1 98.56 101 SER A C 1
ATOM 853 O O . SER A 1 101 ? 6.91 -1.409 1.511 1 98.56 101 SER A O 1
ATOM 855 N N . ALA A 1 102 ? 5.316 -2.691 0.612 1 98.69 102 ALA A N 1
ATOM 856 C CA . ALA A 1 102 ? 4.316 -2.467 1.651 1 98.69 102 ALA A CA 1
ATOM 857 C C . ALA A 1 102 ? 3.621 -3.77 2.037 1 98.69 102 ALA A C 1
ATOM 859 O O . ALA A 1 102 ? 3.533 -4.695 1.228 1 98.69 102 ALA A O 1
ATOM 860 N N . TRP A 1 103 ? 3.15 -3.764 3.223 1 98.69 103 TRP A N 1
ATOM 861 C CA . TRP A 1 103 ? 2.42 -4.926 3.715 1 98.69 103 TRP A CA 1
ATOM 862 C C . TRP A 1 103 ? 0.996 -4.551 4.109 1 98.69 103 TRP A C 1
ATOM 864 O O . TRP A 1 103 ? 0.781 -3.562 4.816 1 98.69 103 TRP A O 1
ATOM 874 N N . MET A 1 104 ? 0.042 -5.277 3.625 1 98.12 104 MET A N 1
ATOM 875 C CA . MET A 1 104 ? -1.302 -5.328 4.195 1 98.12 104 MET A CA 1
ATOM 876 C C . MET A 1 104 ? -1.442 -6.504 5.156 1 98.12 104 MET A C 1
ATOM 878 O O . MET A 1 104 ? -1.222 -7.656 4.77 1 98.12 104 MET A O 1
ATOM 882 N N . GLY A 1 105 ? -1.798 -6.191 6.371 1 96.31 105 GLY A N 1
ATOM 883 C CA . GLY A 1 105 ? -1.743 -7.234 7.387 1 96.31 105 GLY A CA 1
ATOM 884 C C . GLY A 1 105 ? -0.369 -7.387 8.008 1 96.31 105 GLY A C 1
ATOM 885 O O . GLY A 1 105 ? 0.486 -6.512 7.867 1 96.31 105 GLY A O 1
ATOM 886 N N . LYS A 1 106 ? -0.165 -8.422 8.734 1 94.31 106 LYS A N 1
ATOM 887 C CA . LYS A 1 106 ? 1.09 -8.641 9.445 1 94.31 106 LYS A CA 1
ATOM 888 C C . LYS A 1 106 ? 2.193 -9.086 8.492 1 94.31 106 LYS A C 1
ATOM 890 O O . LYS A 1 106 ? 2.018 -10.039 7.73 1 94.31 106 LYS A O 1
ATOM 895 N N . PRO A 1 107 ? 3.236 -8.391 8.555 1 97.38 107 PRO A N 1
ATOM 896 C CA . PRO A 1 107 ? 4.336 -8.789 7.672 1 97.38 107 PRO A CA 1
ATOM 897 C C . PRO A 1 107 ? 4.785 -10.227 7.902 1 97.38 107 PRO A C 1
ATOM 899 O O . PRO A 1 107 ? 4.762 -10.711 9.039 1 97.38 107 PRO A O 1
ATOM 902 N N . VAL A 1 108 ? 5.168 -10.844 6.84 1 97.94 108 VAL A N 1
ATOM 903 C CA . VAL A 1 108 ? 5.773 -12.172 6.84 1 97.94 108 VAL A CA 1
ATOM 904 C C . VAL A 1 108 ? 7.281 -12.055 6.617 1 97.94 108 VAL A C 1
ATOM 906 O O . VAL A 1 108 ? 7.73 -11.266 5.777 1 97.94 108 VAL A O 1
ATOM 909 N N . PRO A 1 109 ? 8.062 -12.836 7.41 1 98 109 PRO A N 1
ATOM 910 C CA . PRO A 1 109 ? 9.508 -12.766 7.176 1 98 109 PRO A CA 1
ATOM 911 C C . PRO A 1 109 ? 9.898 -13.18 5.762 1 98 109 PRO A C 1
ATOM 913 O O . PRO A 1 109 ? 9.352 -14.148 5.223 1 98 109 PRO A O 1
ATOM 916 N N . LEU A 1 110 ? 10.805 -12.422 5.184 1 98.56 110 LEU A N 1
ATOM 917 C CA . LEU A 1 110 ? 11.359 -12.742 3.871 1 98.56 110 LEU A CA 1
ATOM 918 C C . LEU A 1 110 ? 12.828 -13.117 3.98 1 98.56 110 LEU A C 1
ATOM 920 O O . LEU A 1 110 ? 13.57 -12.523 4.766 1 98.56 110 LEU A O 1
ATOM 924 N N . ASP A 1 111 ? 13.242 -14.094 3.26 1 98.69 111 ASP A N 1
ATOM 925 C CA . ASP A 1 111 ? 14.664 -14.391 3.104 1 98.69 111 ASP A CA 1
ATOM 926 C C . ASP A 1 111 ? 15.25 -13.641 1.908 1 98.69 111 ASP A C 1
ATOM 928 O O . ASP A 1 111 ? 15.336 -14.188 0.806 1 98.69 111 ASP A O 1
ATOM 932 N N . LEU A 1 112 ? 15.742 -12.508 2.096 1 98.12 112 LEU A N 1
ATOM 933 C CA . LEU A 1 112 ? 16.172 -11.625 1.019 1 98.12 112 LEU A CA 1
ATOM 934 C C . LEU A 1 112 ? 17.469 -12.125 0.394 1 98.12 112 LEU A C 1
ATOM 936 O O . LEU A 1 112 ? 17.859 -11.688 -0.696 1 98.12 112 LEU A O 1
ATOM 940 N N . SER A 1 113 ? 18.141 -12.992 1.134 1 98.19 113 SER A N 1
ATOM 941 C CA . SER A 1 113 ? 19.391 -13.547 0.601 1 98.19 113 SER A CA 1
ATOM 942 C C . SER A 1 113 ? 19.125 -14.375 -0.653 1 98.19 113 SER A C 1
ATOM 944 O O . SER A 1 113 ? 20.062 -14.695 -1.392 1 98.19 113 SER A O 1
ATOM 946 N N . LYS A 1 114 ? 17.844 -14.719 -0.889 1 97.88 114 LYS A N 1
ATOM 947 C CA . LYS A 1 114 ? 17.469 -15.523 -2.049 1 97.88 114 LYS A CA 1
ATOM 948 C C . LYS A 1 114 ? 17.297 -14.648 -3.287 1 97.88 114 LYS A C 1
ATOM 950 O O . LYS A 1 114 ? 17.031 -15.156 -4.379 1 97.88 114 LYS A O 1
ATOM 955 N N . LEU A 1 115 ? 17.469 -13.312 -3.115 1 97.19 115 LEU A N 1
ATOM 956 C CA . LEU A 1 115 ? 17.281 -12.367 -4.207 1 97.19 115 LEU A CA 1
ATOM 957 C C . LEU A 1 115 ? 18.609 -11.727 -4.605 1 97.19 115 LEU A C 1
ATOM 959 O O . LEU A 1 115 ? 19.453 -11.43 -3.746 1 97.19 115 LEU A O 1
ATOM 963 N N . PRO A 1 116 ? 18.812 -11.547 -5.918 1 95.31 116 PRO A N 1
ATOM 964 C CA . PRO A 1 116 ? 19.938 -10.672 -6.297 1 95.31 116 PRO A CA 1
ATOM 965 C C . PRO A 1 116 ? 19.688 -9.211 -5.93 1 95.31 116 PRO A C 1
ATOM 967 O O . PRO A 1 116 ? 18.562 -8.734 -5.98 1 95.31 116 PRO A O 1
ATOM 970 N N . GLU A 1 117 ? 20.688 -8.516 -5.594 1 93 117 GLU A N 1
ATOM 971 C CA . GLU A 1 117 ? 20.547 -7.098 -5.258 1 93 117 GLU A CA 1
ATOM 972 C C . GLU A 1 117 ? 20.141 -6.277 -6.477 1 93 117 GLU A C 1
ATOM 974 O O . GLU A 1 117 ? 19.281 -5.395 -6.375 1 93 117 GLU A O 1
ATOM 979 N N . TYR A 1 118 ? 20.734 -6.605 -7.57 1 93 118 TYR A N 1
ATOM 980 C CA . TYR A 1 118 ? 20.562 -5.867 -8.812 1 93 118 TYR A CA 1
ATOM 981 C C . TYR A 1 118 ? 20.438 -6.82 -10 1 93 118 TYR A C 1
ATOM 983 O O . TYR A 1 118 ? 21.141 -7.832 -10.062 1 93 118 TYR A O 1
ATOM 991 N N . VAL A 1 119 ? 19.469 -6.516 -10.883 1 91.12 119 VAL A N 1
ATOM 992 C CA . VAL A 1 119 ? 19.344 -7.242 -12.148 1 91.12 119 VAL A CA 1
ATOM 993 C C . VAL A 1 119 ? 19.5 -6.273 -13.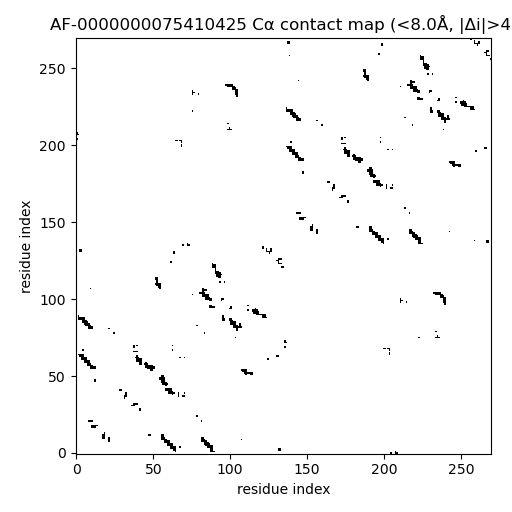32 1 91.12 119 VAL A C 1
ATOM 995 O O . VAL A 1 119 ? 19.062 -5.121 -13.234 1 91.12 119 VAL A O 1
ATOM 998 N N . ASP A 1 120 ? 20.094 -6.711 -14.344 1 89.12 120 ASP A N 1
ATOM 999 C CA . ASP A 1 120 ? 20.406 -5.859 -15.492 1 89.12 120 ASP A CA 1
ATOM 1000 C C . ASP A 1 120 ? 19.125 -5.355 -16.156 1 89.12 120 ASP A C 1
ATOM 1002 O O . ASP A 1 120 ? 19.062 -4.207 -16.609 1 89.12 120 ASP A O 1
ATOM 1006 N N . LYS A 1 121 ? 18.188 -6.258 -16.297 1 86.38 121 LYS A N 1
ATOM 1007 C CA . LYS A 1 121 ? 16.906 -5.883 -16.906 1 86.38 121 LYS A CA 1
ATOM 1008 C C . LYS A 1 121 ? 15.758 -6.066 -15.922 1 86.38 121 LYS A C 1
ATOM 1010 O O . LYS A 1 121 ? 15.719 -7.039 -15.172 1 86.38 121 LYS A O 1
ATOM 1015 N N . ILE A 1 122 ? 14.867 -5.059 -15.969 1 81.69 122 ILE A N 1
ATOM 1016 C CA . ILE A 1 122 ? 13.672 -5.184 -15.141 1 81.69 122 ILE A CA 1
ATOM 1017 C C . ILE A 1 122 ? 12.906 -6.445 -15.523 1 81.69 122 ILE A C 1
ATOM 1019 O O . ILE A 1 122 ? 12.609 -6.668 -16.703 1 81.69 122 ILE A O 1
ATOM 1023 N N . PRO A 1 123 ? 12.695 -7.219 -14.602 1 74.88 123 PRO A N 1
ATOM 1024 C CA . PRO A 1 123 ? 11.922 -8.422 -14.914 1 74.88 123 PRO A CA 1
ATOM 1025 C C . PRO A 1 123 ? 10.484 -8.109 -15.32 1 74.88 123 PRO A C 1
ATOM 1027 O O . PRO A 1 123 ? 9.711 -7.566 -14.516 1 74.88 123 PRO A O 1
ATOM 1030 N N . LEU A 1 124 ? 10.219 -8.008 -16.578 1 72.75 124 LEU A N 1
ATOM 1031 C CA . LEU A 1 124 ? 8.852 -7.828 -17.062 1 72.75 124 LEU A CA 1
ATOM 1032 C C . LEU A 1 124 ? 8.102 -9.156 -17.094 1 72.75 124 LEU A C 1
ATOM 1034 O O . LEU A 1 124 ? 8.648 -10.172 -17.531 1 72.75 124 LEU A O 1
ATOM 1038 N N . GLN A 1 125 ? 7.047 -8.906 -16.406 1 72.88 125 GLN A N 1
ATOM 1039 C CA . GLN A 1 125 ? 6.188 -10.086 -16.5 1 72.88 125 GLN A CA 1
ATOM 1040 C C . GLN A 1 125 ? 5.074 -9.883 -17.531 1 72.88 125 GLN A C 1
ATOM 1042 O O . GLN A 1 125 ? 4.496 -8.797 -17.609 1 72.88 125 GLN A O 1
ATOM 1047 N N . TYR A 1 126 ? 4.898 -10.617 -18.5 1 73.06 126 TYR A N 1
ATOM 1048 C CA . TYR A 1 126 ? 3.854 -10.703 -19.516 1 73.06 126 TYR A CA 1
ATOM 1049 C C . TYR A 1 126 ? 3.98 -9.57 -20.531 1 73.06 126 TYR A C 1
ATOM 1051 O O . TYR A 1 126 ? 3.039 -8.805 -20.734 1 73.06 126 TYR A O 1
ATOM 1059 N N . PRO A 1 127 ? 5.121 -9.305 -21.141 1 71.81 127 PRO A N 1
ATOM 1060 C CA . PRO A 1 127 ? 5.301 -8.266 -22.156 1 71.81 127 PRO A CA 1
ATOM 1061 C C . PRO A 1 127 ? 4.238 -8.32 -23.25 1 71.81 127 PRO A C 1
ATOM 1063 O O . PRO A 1 127 ? 3.912 -7.301 -23.859 1 71.81 127 PRO A O 1
ATOM 1066 N N . GLU A 1 128 ? 3.717 -9.43 -23.375 1 69.69 128 GLU A N 1
ATOM 1067 C CA . GLU A 1 128 ? 2.746 -9.656 -24.438 1 69.69 128 GLU A CA 1
ATOM 1068 C C . GLU A 1 128 ? 1.437 -8.922 -24.156 1 69.69 128 GLU A C 1
ATOM 1070 O O . GLU A 1 128 ? 0.646 -8.68 -25.078 1 69.69 128 GLU A O 1
ATOM 1075 N N . LEU A 1 129 ? 1.236 -8.734 -22.922 1 66.88 129 LEU A N 1
ATOM 1076 C CA . LEU A 1 129 ? 0.005 -8.023 -22.594 1 66.88 129 LEU A CA 1
ATOM 1077 C C . LEU A 1 129 ? 0.082 -6.562 -23.016 1 66.88 129 LEU A C 1
ATOM 1079 O O . LEU A 1 129 ? -0.943 -5.883 -23.094 1 66.88 129 LEU A O 1
ATOM 1083 N N . GLY A 1 130 ? 1.226 -6.285 -23.422 1 63.44 130 GLY A N 1
ATOM 1084 C CA . GLY A 1 130 ? 1.401 -4.902 -23.844 1 63.44 130 GLY A CA 1
ATOM 1085 C C . GLY A 1 130 ? 1.16 -3.91 -22.719 1 63.44 130 GLY A C 1
ATOM 1086 O O . GLY A 1 130 ? 0.973 -2.717 -22.969 1 63.44 130 GLY A O 1
ATOM 1087 N N . LEU A 1 131 ? 0.733 -4.461 -21.688 1 59.72 131 LEU A N 1
ATOM 1088 C CA . LEU A 1 131 ? 0.526 -3.584 -20.531 1 59.72 131 LEU A CA 1
ATOM 1089 C C . LEU A 1 131 ? 1.845 -3.303 -19.812 1 59.72 131 LEU A C 1
ATOM 1091 O O . LEU A 1 131 ? 1.941 -2.355 -19.031 1 59.72 131 LEU A O 1
ATOM 1095 N N . GLY A 1 132 ? 2.846 -4.195 -19.906 1 55.22 132 GLY A N 1
ATOM 1096 C CA . GLY A 1 132 ? 4.145 -4.152 -19.266 1 55.22 132 GLY A CA 1
ATOM 1097 C C . GLY A 1 132 ? 5.074 -3.105 -19.844 1 55.22 132 GLY A C 1
ATOM 1098 O O . GLY A 1 132 ? 4.922 -2.715 -21 1 55.22 132 GLY A O 1
ATOM 1099 N N . TYR A 1 133 ? 5.215 -1.917 -19.031 1 57.72 133 TYR A N 1
ATOM 1100 C CA . TYR A 1 133 ? 6.008 -0.777 -19.484 1 57.72 133 TYR A CA 1
ATOM 1101 C C . TYR A 1 133 ? 7.488 -1.13 -19.547 1 57.72 133 TYR A C 1
ATOM 1103 O O . TYR A 1 133 ? 8.07 -1.562 -18.547 1 57.72 133 TYR A O 1
ATOM 1111 N N . SER A 1 134 ? 8.078 -1.94 -20.359 1 44.72 134 SER A N 1
ATOM 1112 C CA . SER A 1 134 ? 9.531 -2.033 -20.5 1 44.72 134 SER A CA 1
ATOM 1113 C C . SER A 1 134 ? 10.172 -0.651 -20.516 1 44.72 134 SER A C 1
ATOM 1115 O O . SER A 1 134 ? 9.805 0.206 -21.328 1 44.72 134 SER A O 1
ATOM 1117 N N . ALA A 1 135 ? 10.656 -0.073 -19.359 1 34.12 135 ALA A N 1
ATOM 1118 C CA . ALA A 1 135 ? 11.711 0.932 -19.5 1 34.12 135 ALA A CA 1
ATOM 1119 C C . ALA A 1 135 ? 12.914 0.368 -20.25 1 34.12 135 ALA A C 1
ATOM 1121 O O . ALA A 1 135 ? 13.242 -0.813 -20.109 1 34.12 135 ALA A O 1
ATOM 1122 N N . GLU B 1 1 ? -15.484 0.428 -4.57 1 85.62 1 GLU B N 1
ATOM 1123 C CA . GLU B 1 1 ? -14.07 0.769 -4.645 1 85.62 1 GLU B CA 1
ATOM 1124 C C . GLU B 1 1 ? -13.742 1.963 -3.754 1 85.62 1 GLU B C 1
ATOM 1126 O O . GLU B 1 1 ? -14.562 2.869 -3.596 1 85.62 1 GLU B O 1
ATOM 1131 N N . ILE B 1 2 ? -12.594 1.891 -3.17 1 92.19 2 ILE B N 1
ATOM 1132 C CA . ILE B 1 2 ? -12.109 2.994 -2.348 1 92.19 2 ILE B CA 1
ATOM 1133 C C . ILE B 1 2 ? -11.805 4.199 -3.232 1 92.19 2 ILE B C 1
ATOM 1135 O O . ILE B 1 2 ? -11.18 4.062 -4.289 1 92.19 2 ILE B O 1
ATOM 1139 N N . LYS B 1 3 ? -12.172 5.336 -2.74 1 90.81 3 LYS B N 1
ATOM 1140 C CA . LYS B 1 3 ? -12.039 6.52 -3.588 1 90.81 3 LYS B CA 1
ATOM 1141 C C . LYS B 1 3 ? -10.953 7.453 -3.068 1 90.81 3 LYS B C 1
ATOM 1143 O O . LYS B 1 3 ? -10.445 8.297 -3.811 1 90.81 3 LYS B O 1
ATOM 1148 N N . GLU B 1 4 ? -10.734 7.316 -1.775 1 93.56 4 GLU B N 1
ATOM 1149 C CA . GLU B 1 4 ? -9.789 8.242 -1.154 1 93.56 4 GLU B CA 1
ATOM 1150 C C . GLU B 1 4 ? -8.898 7.52 -0.146 1 93.56 4 GLU B C 1
ATOM 1152 O O . GLU B 1 4 ? -9.336 6.559 0.498 1 93.56 4 GLU B O 1
ATOM 1157 N N . TYR B 1 5 ? -7.734 8.062 -0.01 1 96 5 TYR B N 1
ATOM 1158 C CA . TYR B 1 5 ? -6.746 7.48 0.892 1 96 5 TYR B CA 1
ATOM 1159 C C . TYR B 1 5 ? -6.02 8.562 1.676 1 96 5 TYR B C 1
ATOM 1161 O O . TYR B 1 5 ? -5.961 9.719 1.245 1 96 5 TYR B O 1
ATOM 1169 N N . HIS B 1 6 ? -5.523 8.133 2.811 1 97.12 6 HIS B N 1
ATOM 1170 C CA . HIS B 1 6 ? -4.496 8.906 3.504 1 97.12 6 HIS B CA 1
ATOM 1171 C C . HIS B 1 6 ? -3.162 8.172 3.51 1 97.12 6 HIS B C 1
ATOM 1173 O O . HIS B 1 6 ? -3.115 6.961 3.723 1 97.12 6 HIS B O 1
ATOM 1179 N N . PHE B 1 7 ? -2.158 8.945 3.236 1 98.5 7 PHE B N 1
ATOM 1180 C CA . PHE B 1 7 ? -0.788 8.57 3.568 1 98.5 7 PHE B CA 1
ATOM 1181 C C . PHE B 1 7 ? -0.303 9.328 4.801 1 98.5 7 PHE B C 1
ATOM 1183 O O . PHE B 1 7 ? -0.255 10.555 4.801 1 98.5 7 PHE B O 1
ATOM 1190 N N . HIS B 1 8 ? -0.031 8.609 5.836 1 98.75 8 HIS B N 1
ATOM 1191 C CA . HIS B 1 8 ? 0.584 9.227 7.004 1 98.75 8 HIS B CA 1
ATOM 1192 C C . HIS B 1 8 ? 2.078 8.922 7.066 1 98.75 8 HIS B C 1
ATOM 1194 O O . HIS B 1 8 ? 2.479 7.758 7.102 1 98.75 8 HIS B O 1
ATOM 1200 N N . VAL B 1 9 ? 2.877 9.953 7.09 1 98.81 9 VAL B N 1
ATOM 1201 C CA . VAL B 1 9 ? 4.324 9.836 7.246 1 98.81 9 VAL B CA 1
ATOM 1202 C C . VAL B 1 9 ? 4.699 10.031 8.711 1 98.81 9 VAL B C 1
ATOM 1204 O O . VAL B 1 9 ? 4.34 11.039 9.328 1 98.81 9 VAL B O 1
ATOM 1207 N N . TYR B 1 10 ? 5.426 9.07 9.242 1 98.88 10 TYR B N 1
ATOM 1208 C CA . TYR B 1 10 ? 5.754 9.117 10.664 1 98.88 10 TYR B CA 1
ATOM 1209 C C . TYR B 1 10 ? 7.207 9.508 10.875 1 98.88 10 TYR B C 1
ATOM 1211 O O . TYR B 1 10 ? 8.07 9.203 10.055 1 98.88 10 TYR B O 1
ATOM 1219 N N . PHE B 1 11 ? 7.445 10.18 12.008 1 98.81 11 PHE B N 1
ATOM 1220 C CA . PHE B 1 11 ? 8.797 10.547 12.391 1 98.81 11 PHE B CA 1
ATOM 1221 C C . PHE B 1 11 ? 8.93 10.641 13.906 1 98.81 11 PHE B C 1
ATOM 1223 O O . PHE B 1 11 ? 7.93 10.781 14.609 1 98.81 11 PHE B O 1
ATOM 1230 N N . LEU B 1 12 ? 10.117 10.445 14.375 1 98.44 12 LEU B N 1
ATOM 1231 C CA . LEU B 1 12 ? 10.422 10.617 15.789 1 98.44 12 LEU B CA 1
ATOM 1232 C C . LEU B 1 12 ? 10.57 12.094 16.125 1 98.44 12 LEU B C 1
ATOM 1234 O O . LEU B 1 12 ? 11.578 12.719 15.805 1 98.44 12 LEU B O 1
ATOM 1238 N N . GLN B 1 13 ? 9.641 12.578 16.812 1 97.44 13 GLN B N 1
ATOM 1239 C CA . GLN B 1 13 ? 9.531 14.023 17.016 1 97.44 13 GLN B CA 1
ATOM 1240 C C . GLN B 1 13 ? 10.688 14.555 17.844 1 97.44 13 GLN B C 1
ATOM 1242 O O . GLN B 1 13 ? 11.055 15.727 17.734 1 97.44 13 GLN B O 1
ATOM 1247 N N . ASP B 1 14 ? 11.25 13.742 18.719 1 97.88 14 ASP B N 1
ATOM 1248 C CA . ASP B 1 14 ? 12.305 14.227 19.594 1 97.88 14 ASP B CA 1
ATOM 1249 C C . ASP B 1 14 ? 13.688 13.93 19.016 1 97.88 14 ASP B C 1
ATOM 1251 O O . ASP B 1 14 ? 14.703 14.18 19.672 1 97.88 14 ASP B O 1
ATOM 1255 N N . ASN B 1 15 ? 13.766 13.383 17.891 1 98.31 15 ASN B N 1
ATOM 1256 C CA . ASN B 1 15 ? 15 13.188 17.125 1 98.31 15 ASN B CA 1
ATOM 1257 C C . ASN B 1 15 ? 15.148 14.234 16.031 1 98.31 15 ASN B C 1
ATOM 1259 O O . ASN B 1 15 ? 14.492 14.164 14.992 1 98.31 15 ASN B O 1
ATOM 1263 N N . LYS B 1 16 ? 16 15.148 16.312 1 98 16 LYS B N 1
ATOM 1264 C CA . LYS B 1 16 ? 16.125 16.328 15.453 1 98 16 LYS B CA 1
ATOM 1265 C C . LYS B 1 16 ? 16.406 15.93 14.008 1 98 16 LYS B C 1
ATOM 1267 O O . LYS B 1 16 ? 15.805 16.484 13.086 1 98 16 LYS B O 1
ATOM 1272 N N . GLN B 1 17 ? 17.25 15.016 13.805 1 98.31 17 GLN B N 1
ATOM 1273 C CA . GLN B 1 17 ? 17.625 14.594 12.453 1 98.31 17 GLN B CA 1
ATOM 1274 C C . GLN B 1 17 ? 16.453 13.883 11.766 1 98.31 17 GLN B C 1
ATOM 1276 O O . GLN B 1 17 ? 16.188 14.117 10.594 1 98.31 17 GLN B O 1
ATOM 1281 N N . ASN B 1 18 ? 15.797 13.031 12.477 1 98.5 18 ASN B N 1
ATOM 1282 C CA . ASN B 1 18 ? 14.664 12.289 11.93 1 98.5 18 ASN B CA 1
ATOM 1283 C C . ASN B 1 18 ? 13.508 13.227 11.578 1 98.5 18 ASN B C 1
ATOM 1285 O O . ASN B 1 18 ? 12.906 13.109 10.508 1 98.5 18 ASN B O 1
ATOM 1289 N N . ARG B 1 19 ? 13.258 14.125 12.453 1 98.19 19 ARG B N 1
ATOM 1290 C CA . ARG B 1 19 ? 12.227 15.125 12.219 1 98.19 19 ARG B CA 1
ATOM 1291 C C . ARG B 1 19 ? 12.547 15.977 10.992 1 98.19 19 ARG B C 1
ATOM 1293 O O . ARG B 1 19 ? 11.68 16.203 10.148 1 98.19 19 ARG B O 1
ATOM 1300 N N . ALA B 1 20 ? 13.742 16.422 10.93 1 98.38 20 ALA B N 1
ATOM 1301 C CA . ALA B 1 20 ? 14.164 17.25 9.797 1 98.38 20 ALA B CA 1
ATOM 1302 C C . ALA B 1 20 ? 14.008 16.484 8.484 1 98.38 20 ALA B C 1
ATOM 1304 O O . ALA B 1 20 ? 13.594 17.078 7.473 1 98.38 20 ALA B O 1
ATOM 1305 N N . SER B 1 21 ? 14.367 15.273 8.477 1 98.62 21 SER B N 1
ATOM 1306 C CA . SER B 1 21 ? 14.258 14.469 7.262 1 98.62 21 SER B CA 1
ATOM 1307 C C . SER B 1 21 ? 12.797 14.297 6.844 1 98.62 21 SER B C 1
ATOM 1309 O O . SER B 1 21 ? 12.484 14.32 5.652 1 98.62 21 SER B O 1
ATOM 1311 N N . ALA B 1 22 ? 11.906 14.109 7.766 1 98.56 22 ALA B N 1
ATOM 1312 C CA . ALA B 1 22 ? 10.484 13.984 7.48 1 98.56 22 ALA B CA 1
ATOM 1313 C C . ALA B 1 22 ? 9.93 15.266 6.875 1 98.56 22 ALA B C 1
ATOM 1315 O O . ALA B 1 22 ? 9.156 15.227 5.918 1 98.56 22 ALA B O 1
ATOM 1316 N N . LEU B 1 23 ? 10.336 16.359 7.438 1 97.81 23 LEU B N 1
ATOM 1317 C CA . LEU B 1 23 ? 9.844 17.641 6.961 1 97.81 23 LEU B CA 1
ATOM 1318 C C . LEU B 1 23 ? 10.438 17.984 5.598 1 97.81 23 LEU B C 1
ATOM 1320 O O . LEU B 1 23 ? 9.781 18.609 4.77 1 97.81 23 LEU B O 1
ATOM 1324 N N . ALA B 1 24 ? 11.648 17.547 5.371 1 98.44 24 ALA B N 1
ATOM 1325 C CA . ALA B 1 24 ? 12.234 17.703 4.039 1 98.44 24 ALA B CA 1
ATOM 1326 C C . ALA B 1 24 ? 11.453 16.906 3 1 98.44 24 ALA B C 1
ATOM 1328 O O . ALA B 1 24 ? 11.25 17.375 1.877 1 98.44 24 ALA B O 1
ATOM 1329 N N . LEU B 1 25 ? 11.055 15.734 3.35 1 98.44 25 LEU B N 1
ATOM 1330 C CA . LEU B 1 25 ? 10.227 14.914 2.473 1 98.44 25 LEU B CA 1
ATOM 1331 C C . LEU B 1 25 ? 8.906 15.609 2.174 1 98.44 25 LEU B C 1
ATOM 1333 O O . LEU B 1 25 ? 8.438 15.609 1.031 1 98.44 25 LEU B O 1
ATOM 1337 N N . ARG B 1 26 ? 8.359 16.188 3.158 1 98 26 ARG B N 1
ATOM 1338 C CA . ARG B 1 26 ? 7.113 16.938 3.012 1 98 26 ARG B CA 1
ATOM 1339 C C . ARG B 1 26 ? 7.285 18.094 2.029 1 98 26 ARG B C 1
ATOM 1341 O O . ARG B 1 26 ? 6.418 18.328 1.186 1 98 26 ARG B O 1
ATOM 1348 N N . GLU B 1 27 ? 8.352 18.781 2.121 1 97.44 27 GLU B N 1
ATOM 1349 C CA . GLU B 1 27 ? 8.641 19.891 1.215 1 97.44 27 GLU B CA 1
ATOM 1350 C C . GLU B 1 27 ? 8.766 19.406 -0.226 1 97.44 27 GLU B C 1
ATOM 1352 O O . GLU B 1 27 ? 8.328 20.078 -1.158 1 97.44 27 GLU B O 1
ATOM 1357 N N . LYS B 1 28 ? 9.383 18.281 -0.375 1 97.75 28 LYS B N 1
ATOM 1358 C CA . LYS B 1 28 ? 9.5 17.703 -1.709 1 97.75 28 LYS B CA 1
ATOM 1359 C C . LYS B 1 28 ? 8.125 17.391 -2.301 1 97.75 28 LYS B C 1
ATOM 1361 O O . LYS B 1 28 ? 7.898 17.609 -3.494 1 97.75 28 LYS B O 1
ATOM 1366 N N . ILE B 1 29 ? 7.219 16.953 -1.505 1 97.44 29 ILE B N 1
ATOM 1367 C CA . ILE B 1 29 ? 5.859 16.672 -1.951 1 97.44 29 ILE B CA 1
ATOM 1368 C C . ILE B 1 29 ? 5.199 17.953 -2.441 1 97.44 29 ILE B C 1
ATOM 1370 O O . ILE B 1 29 ? 4.617 17.984 -3.527 1 97.44 29 ILE B O 1
ATOM 1374 N N . PHE B 1 30 ? 5.375 19.031 -1.692 1 96.62 30 PHE B N 1
ATOM 1375 C CA . PHE B 1 30 ? 4.805 20.312 -2.078 1 96.62 30 PHE B CA 1
ATOM 1376 C C . PHE B 1 30 ? 5.367 20.781 -3.416 1 96.62 30 PHE B C 1
ATOM 1378 O O . PHE B 1 30 ? 4.625 21.25 -4.277 1 96.62 30 PHE B O 1
ATOM 1385 N N . LYS B 1 31 ? 6.598 20.656 -3.549 1 97.19 31 LYS B N 1
ATOM 1386 C CA . LYS B 1 31 ? 7.25 21.094 -4.777 1 97.19 31 LYS B CA 1
ATOM 1387 C C . LYS B 1 31 ? 6.746 20.312 -5.98 1 97.19 31 LYS B C 1
ATOM 1389 O O . LYS B 1 31 ? 6.531 20.875 -7.055 1 97.19 31 LYS B O 1
ATOM 1394 N N . LEU B 1 32 ? 6.555 19.031 -5.801 1 96.12 32 LEU B N 1
ATOM 1395 C CA . LEU B 1 32 ? 6.082 18.188 -6.891 1 96.12 32 LEU B CA 1
ATOM 1396 C C . LEU B 1 32 ? 4.641 18.516 -7.254 1 96.12 32 LEU B C 1
ATOM 1398 O O . LEU B 1 32 ? 4.266 18.469 -8.43 1 96.12 32 LEU B O 1
ATOM 1402 N N . ILE B 1 33 ? 3.867 18.844 -6.227 1 94.62 33 ILE B N 1
ATOM 1403 C CA . ILE B 1 33 ? 2.494 19.281 -6.48 1 94.62 33 ILE B CA 1
ATOM 1404 C C . ILE B 1 33 ? 2.498 20.578 -7.289 1 94.62 33 ILE B C 1
ATOM 1406 O O . ILE B 1 33 ? 1.764 20.703 -8.273 1 94.62 33 ILE B O 1
ATOM 1410 N N . GLU B 1 34 ? 3.27 21.469 -6.875 1 95.25 34 GLU B N 1
ATOM 1411 C CA . GLU B 1 34 ? 3.379 22.75 -7.559 1 95.25 34 GLU B CA 1
ATOM 1412 C C . GLU B 1 34 ? 3.779 22.578 -9.023 1 95.25 34 GLU B C 1
ATOM 1414 O O . GLU B 1 34 ? 3.301 23.297 -9.898 1 95.25 34 GLU B O 1
ATOM 1419 N N . LYS B 1 35 ? 4.613 21.594 -9.312 1 95.75 35 LYS B N 1
ATOM 1420 C CA . LYS B 1 35 ? 5.102 21.328 -10.664 1 95.75 35 LYS B CA 1
ATOM 1421 C C . LYS B 1 35 ? 4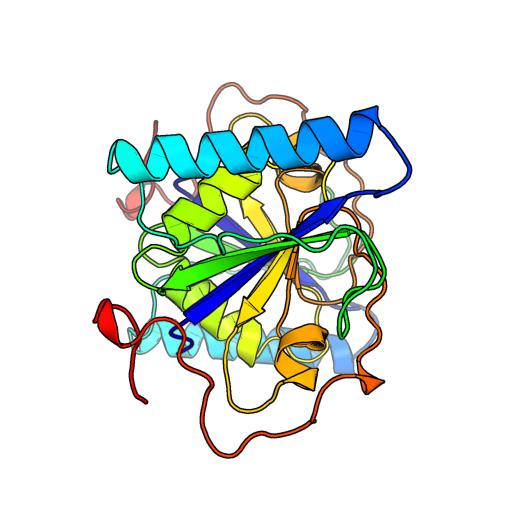.082 20.531 -11.469 1 95.75 35 LYS B C 1
ATOM 1423 O O . LYS B 1 35 ? 4.289 20.266 -12.656 1 95.75 35 LYS B O 1
ATOM 1428 N N . GLY B 1 36 ? 3.027 20.062 -10.812 1 91.75 36 GLY B N 1
ATOM 1429 C CA . GLY B 1 36 ? 1.967 19.344 -11.5 1 91.75 36 GLY B CA 1
ATOM 1430 C C . GLY B 1 36 ? 2.277 17.875 -11.703 1 91.75 36 GLY B C 1
ATOM 1431 O O . GLY B 1 36 ? 1.688 17.219 -12.562 1 91.75 36 GLY B O 1
ATOM 1432 N N . PHE B 1 37 ? 3.285 17.391 -10.906 1 89.5 37 PHE B N 1
ATOM 1433 C CA . PHE B 1 37 ? 3.684 15.992 -11.047 1 89.5 37 PHE B CA 1
ATOM 1434 C C . PHE B 1 37 ? 2.562 15.062 -10.594 1 89.5 37 PHE B C 1
ATOM 1436 O O . PHE B 1 37 ? 2.301 14.039 -11.234 1 89.5 37 PHE B O 1
ATOM 1443 N N . PHE B 1 38 ? 1.941 15.305 -9.461 1 87.5 38 PHE B N 1
ATOM 1444 C CA . PHE B 1 38 ? 0.737 14.664 -8.938 1 87.5 38 PHE B CA 1
ATOM 1445 C C . PHE B 1 38 ? -0.062 15.641 -8.086 1 87.5 38 PHE B C 1
ATOM 1447 O O . PHE B 1 38 ? 0.385 16.766 -7.832 1 87.5 38 PHE B O 1
ATOM 1454 N N . HIS B 1 39 ? -1.322 15.078 -7.645 1 86.75 39 HIS B N 1
ATOM 1455 C CA . HIS B 1 39 ? -2.188 16.047 -6.984 1 86.75 39 HIS B CA 1
ATOM 1456 C C . HIS B 1 39 ? -2.717 15.508 -5.66 1 86.75 39 HIS B C 1
ATOM 1458 O O . HIS B 1 39 ? -3.92 15.57 -5.395 1 86.75 39 HIS B O 1
ATOM 1464 N N . PRO B 1 40 ? -1.82 14.977 -4.883 1 92.25 40 PRO B N 1
ATOM 1465 C CA . PRO B 1 40 ? -2.217 14.797 -3.484 1 92.25 40 PRO B CA 1
ATOM 1466 C C . PRO B 1 40 ? -2.285 16.109 -2.715 1 92.25 40 PRO B C 1
ATOM 1468 O O . PRO B 1 40 ? -1.845 17.156 -3.219 1 92.25 40 PRO B O 1
ATOM 1471 N N . VAL B 1 41 ? -2.922 16.031 -1.533 1 90.19 41 VAL B N 1
ATOM 1472 C CA . VAL B 1 41 ? -3.057 17.266 -0.759 1 90.19 41 VAL B CA 1
ATOM 1473 C C . VAL B 1 41 ? -2.547 17.031 0.662 1 90.19 41 VAL B C 1
ATOM 1475 O O . VAL B 1 41 ? -3.266 16.5 1.509 1 90.19 41 VAL B O 1
ATOM 1478 N N . PRO B 1 42 ? -1.295 17.516 0.863 1 91.75 42 PRO B N 1
ATOM 1479 C CA . PRO B 1 42 ? -0.832 17.5 2.252 1 91.75 42 PRO B CA 1
ATOM 1480 C C . PRO B 1 42 ? -1.535 18.547 3.121 1 91.75 42 PRO B C 1
ATOM 1482 O O . PRO B 1 42 ? -1.831 19.641 2.652 1 91.75 42 PRO B O 1
ATOM 1485 N N . LEU B 1 43 ? -1.764 18.141 4.336 1 88.56 43 LEU B N 1
ATOM 1486 C CA . LEU B 1 43 ? -2.25 19.141 5.281 1 88.56 43 LEU B CA 1
ATOM 1487 C C . LEU B 1 43 ? -1.178 20.188 5.57 1 88.56 43 LEU B C 1
ATOM 1489 O O . LEU B 1 43 ? 0.015 19.875 5.578 1 88.56 43 LEU B O 1
ATOM 1493 N N . ASP B 1 44 ? -1.623 21.328 5.836 1 87.31 44 ASP B N 1
ATOM 1494 C CA . ASP B 1 44 ? -0.685 22.406 6.086 1 87.31 44 ASP B CA 1
ATOM 1495 C C . ASP B 1 44 ? 0.048 22.203 7.41 1 87.31 44 ASP B C 1
ATOM 1497 O O . ASP B 1 44 ? 1.201 22.625 7.559 1 87.31 44 ASP B O 1
ATOM 1501 N N . THR B 1 45 ? -0.617 21.5 8.25 1 90.75 45 THR B N 1
ATOM 1502 C CA . THR B 1 45 ? -0.013 21.266 9.555 1 90.75 45 THR B CA 1
ATOM 1503 C C . THR B 1 45 ? 0.451 19.812 9.688 1 90.75 45 THR B C 1
ATOM 1505 O O . THR B 1 45 ? 0.093 18.969 8.867 1 90.75 45 THR B O 1
ATOM 1508 N N . TYR B 1 46 ? 1.387 19.625 10.594 1 94.56 46 TYR B N 1
ATOM 1509 C CA . TYR B 1 46 ? 1.819 18.266 10.938 1 94.56 46 TYR B CA 1
ATOM 1510 C C . TYR B 1 46 ? 1.774 18.062 12.453 1 94.56 46 TYR B C 1
ATOM 1512 O O . TYR B 1 46 ? 1.647 19.016 13.219 1 94.56 46 TYR B O 1
ATOM 1520 N N . ASN B 1 47 ? 1.713 16.828 12.852 1 96.25 47 ASN B N 1
ATOM 1521 C CA . ASN B 1 47 ? 1.708 16.453 14.258 1 96.25 47 ASN B CA 1
ATOM 1522 C C . ASN B 1 47 ? 3.125 16.359 14.812 1 96.25 47 ASN B C 1
ATOM 1524 O O . ASN B 1 47 ? 3.834 15.383 14.547 1 96.25 47 ASN B O 1
ATOM 1528 N N . ASP B 1 48 ? 3.492 17.266 15.68 1 95.56 48 ASP B N 1
ATOM 1529 C CA . ASP B 1 48 ? 4.812 17.219 16.297 1 95.56 48 ASP B CA 1
ATOM 1530 C C . ASP B 1 48 ? 4.781 16.438 17.609 1 95.56 48 ASP B C 1
ATOM 1532 O O . ASP B 1 48 ? 5.734 16.484 18.391 1 95.56 48 ASP B O 1
ATOM 1536 N N . SER B 1 49 ? 3.689 15.859 17.859 1 96.88 49 SER B N 1
ATOM 1537 C CA . SER B 1 49 ? 3.416 14.969 18.984 1 96.88 49 SER B CA 1
ATOM 1538 C C . SER B 1 49 ? 2.289 14 18.656 1 96.88 49 SER B C 1
ATOM 1540 O O . SER B 1 49 ? 1.604 14.148 17.641 1 96.88 49 SER B O 1
ATOM 1542 N N . PRO B 1 50 ? 2.135 12.945 19.469 1 97.88 50 PRO B N 1
ATOM 1543 C CA . PRO B 1 50 ? 1.021 12.023 19.219 1 97.88 50 PRO B CA 1
ATOM 1544 C C . PRO B 1 50 ? -0.317 12.742 19.062 1 97.88 50 PRO B C 1
ATOM 1546 O O . PRO B 1 50 ? -0.584 13.711 19.797 1 97.88 50 PRO B O 1
ATOM 1549 N N . ARG B 1 51 ? -1.114 12.359 18.094 1 97.12 51 ARG B N 1
ATOM 1550 C CA . ARG B 1 51 ? -2.436 12.914 17.812 1 97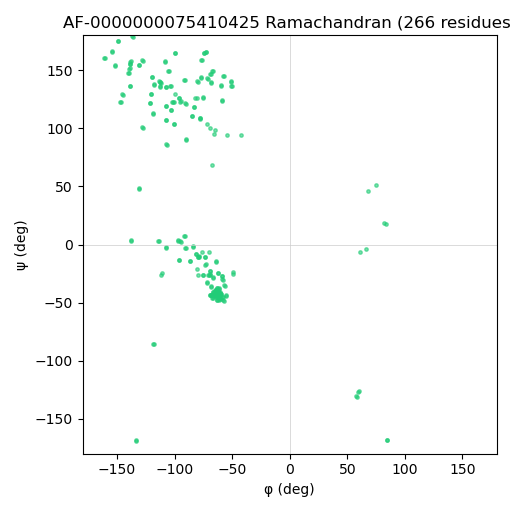.12 51 ARG B CA 1
ATOM 1551 C C . ARG B 1 51 ? -3.385 11.836 17.312 1 97.12 51 ARG B C 1
ATOM 1553 O O . ARG B 1 51 ? -3.066 11.125 16.359 1 97.12 51 ARG B O 1
ATOM 1560 N N . GLY B 1 52 ? -4.566 11.727 17.922 1 97.06 52 GLY B N 1
ATOM 1561 C CA . GLY B 1 52 ? -5.465 10.648 17.547 1 97.06 52 GLY B CA 1
ATOM 1562 C C . GLY B 1 52 ? -4.852 9.266 17.719 1 97.06 52 GLY B C 1
ATOM 1563 O O . GLY B 1 52 ? -4.328 8.945 18.781 1 97.06 52 GLY B O 1
ATOM 1564 N N . PRO B 1 53 ? -4.996 8.516 16.656 1 98.44 53 PRO B N 1
ATOM 1565 C CA . PRO B 1 53 ? -4.426 7.168 16.781 1 98.44 53 PRO B CA 1
ATOM 1566 C C . PRO B 1 53 ? -2.914 7.148 16.578 1 98.44 53 PRO B C 1
ATOM 1568 O O . PRO B 1 53 ? -2.271 6.121 16.797 1 98.44 53 PRO B O 1
ATOM 1571 N N . HIS B 1 54 ? -2.34 8.234 16.125 1 98.62 54 HIS B N 1
ATOM 1572 C CA . HIS B 1 54 ? -0.93 8.273 15.758 1 98.62 54 HIS B CA 1
ATOM 1573 C C . HIS B 1 54 ? -0.047 8.5 16.984 1 98.62 54 HIS B C 1
ATOM 1575 O O . HIS B 1 54 ? -0.096 9.562 17.594 1 98.62 54 HIS B O 1
ATOM 1581 N N . SER B 1 55 ? 0.812 7.555 17.281 1 98.69 55 SER B N 1
ATOM 1582 C CA . SER B 1 55 ? 1.482 7.48 18.562 1 98.69 55 SER B CA 1
ATOM 1583 C C . SER B 1 55 ? 2.762 8.312 18.578 1 98.69 55 SER B C 1
ATOM 1585 O O . SER B 1 55 ? 3.344 8.555 19.641 1 98.69 55 SER B O 1
ATOM 1587 N N . ILE B 1 56 ? 3.252 8.727 17.422 1 98.62 56 ILE B N 1
ATOM 1588 C CA . ILE B 1 56 ? 4.422 9.594 17.328 1 98.62 56 ILE B CA 1
ATOM 1589 C C . ILE B 1 56 ? 4.168 10.688 16.281 1 98.62 56 ILE B C 1
ATOM 1591 O O . ILE B 1 56 ? 3.072 10.773 15.727 1 98.62 56 ILE B O 1
ATOM 1595 N N . GLY B 1 57 ? 5.156 11.594 16.078 1 98.56 57 GLY B N 1
ATOM 1596 C CA . GLY B 1 57 ? 5.012 12.625 15.07 1 98.56 57 GLY B CA 1
ATOM 1597 C C . GLY B 1 57 ? 4.621 12.078 13.711 1 98.56 57 GLY B C 1
ATOM 1598 O O . GLY B 1 57 ? 5.086 11.016 13.305 1 98.56 57 GLY B O 1
ATOM 1599 N N . SER B 1 58 ? 3.713 12.844 13.031 1 98.75 58 SER B N 1
ATOM 1600 C CA . SER B 1 58 ? 3.24 12.398 11.727 1 98.75 58 SER B CA 1
ATOM 1601 C C . SER B 1 58 ? 2.629 13.555 10.938 1 98.75 58 SER B C 1
ATOM 1603 O O . SER B 1 58 ? 2.33 14.609 11.508 1 98.75 58 SER B O 1
ATOM 1605 N N . TYR B 1 59 ? 2.545 13.375 9.641 1 98.44 59 TYR B N 1
ATOM 1606 C CA . TYR B 1 59 ? 1.702 14.25 8.836 1 98.44 59 TYR B CA 1
ATOM 1607 C C . TYR B 1 59 ? 0.934 13.461 7.785 1 98.44 59 TYR B C 1
ATOM 1609 O O . TYR B 1 59 ? 1.328 12.352 7.422 1 98.44 59 TYR B O 1
ATOM 1617 N N . GLU B 1 60 ? -0.129 14.109 7.402 1 97.44 60 GLU B N 1
ATOM 1618 C CA . GLU B 1 60 ? -1.078 13.445 6.512 1 97.44 60 GLU B CA 1
ATOM 1619 C C . GLU B 1 60 ? -1 14.016 5.098 1 97.44 60 GLU B C 1
ATOM 1621 O O . GLU B 1 60 ? -0.891 15.227 4.914 1 97.44 60 GLU B O 1
ATOM 1626 N N . VAL B 1 61 ? -0.996 13.094 4.125 1 96.81 61 VAL B N 1
ATOM 1627 C CA . VAL B 1 61 ? -1.166 13.43 2.715 1 96.81 61 VAL B CA 1
ATOM 1628 C C . VAL B 1 61 ? -2.422 12.75 2.172 1 96.81 61 VAL B C 1
ATOM 1630 O O . VAL B 1 61 ? -2.492 11.516 2.111 1 96.81 61 VAL B O 1
ATOM 1633 N N . TRP B 1 62 ? -3.416 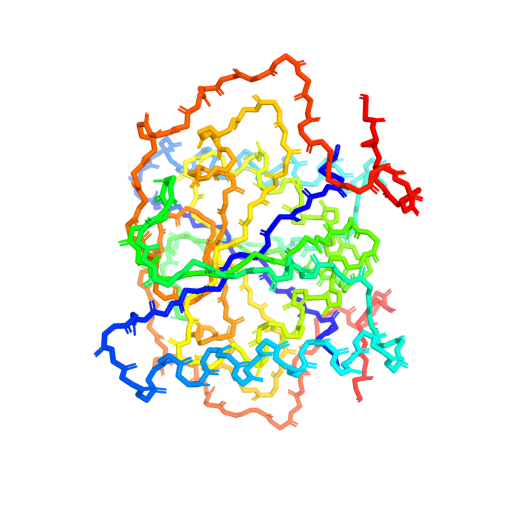13.516 1.834 1 94.88 62 TRP B N 1
ATOM 1634 C CA . TRP B 1 62 ? -4.637 13.008 1.215 1 94.88 62 TRP B CA 1
ATOM 1635 C C . TRP B 1 62 ? -4.414 12.703 -0.263 1 94.88 62 TRP B C 1
ATOM 1637 O O . TRP B 1 62 ? -3.707 13.438 -0.955 1 94.88 62 TRP B O 1
ATOM 1647 N N . CYS B 1 63 ? -5.039 11.664 -0.762 1 94.88 63 CYS B N 1
ATOM 1648 C CA . CYS B 1 63 ? -4.844 11.234 -2.141 1 94.88 63 CYS B CA 1
ATOM 1649 C C . CYS B 1 63 ? -6.121 10.625 -2.713 1 94.88 63 CYS B C 1
ATOM 1651 O O . CYS B 1 63 ? -6.684 9.703 -2.133 1 94.88 63 CYS B O 1
ATOM 1653 N N . PRO B 1 64 ? -6.641 11.188 -3.852 1 91.81 64 PRO B N 1
ATOM 1654 C CA . PRO B 1 64 ? -7.754 10.539 -4.543 1 91.81 64 PRO B CA 1
ATOM 1655 C C . PRO B 1 64 ? -7.312 9.32 -5.355 1 91.81 64 PRO B C 1
ATOM 1657 O O . PRO B 1 64 ? -6.141 9.211 -5.715 1 91.81 64 PRO B O 1
ATOM 1660 N N . LYS B 1 65 ? -8.258 8.422 -5.656 1 92.12 65 LYS B N 1
ATOM 1661 C CA . LYS B 1 65 ? -7.93 7.176 -6.34 1 92.12 65 LYS B CA 1
ATOM 1662 C C . LYS B 1 65 ? -7.27 7.445 -7.688 1 92.12 65 LYS B C 1
ATOM 1664 O O . LYS B 1 65 ? -6.434 6.66 -8.141 1 92.12 65 LYS B O 1
ATOM 1669 N N . GLU B 1 66 ? -7.555 8.625 -8.328 1 90.06 66 GLU B N 1
ATOM 1670 C CA . GLU B 1 66 ? -7.031 8.945 -9.656 1 90.06 66 GLU B CA 1
ATOM 1671 C C . GLU B 1 66 ? -5.523 9.18 -9.609 1 90.06 66 GLU B C 1
ATOM 1673 O O . GLU B 1 66 ? -4.832 8.969 -10.609 1 90.06 66 GLU B O 1
ATOM 1678 N N . HIS B 1 67 ? -5.035 9.516 -8.461 1 92.19 67 HIS B N 1
ATOM 1679 C CA . HIS B 1 67 ? -3.613 9.812 -8.344 1 92.19 67 HIS B CA 1
ATOM 1680 C C . HIS B 1 67 ? -2.902 8.781 -7.473 1 92.19 67 HIS B C 1
ATOM 1682 O O . HIS B 1 67 ? -1.691 8.867 -7.258 1 92.19 67 HIS B O 1
ATOM 1688 N N . PHE B 1 68 ? -3.625 7.805 -7.047 1 95.12 68 PHE B N 1
ATOM 1689 C CA . PHE B 1 68 ? -3.143 6.863 -6.043 1 95.12 68 PHE B CA 1
ATOM 1690 C C . PHE B 1 68 ? -1.896 6.141 -6.535 1 95.12 68 PHE B C 1
ATOM 1692 O O . PHE B 1 68 ? -0.896 6.059 -5.816 1 95.12 68 PHE B O 1
ATOM 1699 N N . SER B 1 69 ? -1.955 5.668 -7.766 1 95.19 69 SER B N 1
ATOM 1700 C CA . SER B 1 69 ? -0.83 4.895 -8.281 1 95.19 69 SER B CA 1
ATOM 1701 C C . SER B 1 69 ? 0.449 5.727 -8.305 1 95.19 69 SER B C 1
ATOM 1703 O O . SER B 1 69 ? 1.507 5.258 -7.879 1 95.19 69 SER B O 1
ATOM 1705 N N . ARG B 1 70 ? 0.351 6.926 -8.742 1 95.06 70 ARG B N 1
ATOM 1706 C CA . ARG B 1 70 ? 1.516 7.797 -8.852 1 95.06 70 ARG B CA 1
ATOM 1707 C C . ARG B 1 70 ? 2.031 8.195 -7.469 1 95.06 70 ARG B C 1
ATOM 1709 O O . ARG B 1 70 ? 3.24 8.195 -7.23 1 95.06 70 ARG B O 1
ATOM 1716 N N . VAL B 1 71 ? 1.14 8.539 -6.586 1 97.44 71 VAL B N 1
ATOM 1717 C CA . VAL B 1 71 ? 1.527 8.914 -5.23 1 97.44 71 VAL B CA 1
ATOM 1718 C C . VAL B 1 71 ? 2.168 7.719 -4.527 1 97.44 71 VAL B C 1
ATOM 1720 O O . VAL B 1 71 ? 3.221 7.852 -3.9 1 97.44 71 VAL B O 1
ATOM 1723 N N . TYR B 1 72 ? 1.563 6.566 -4.668 1 98.25 72 TYR B N 1
ATOM 1724 C CA . TYR B 1 72 ? 2.105 5.344 -4.086 1 98.25 72 TYR B CA 1
ATOM 1725 C C . TYR B 1 72 ? 3.516 5.074 -4.594 1 98.25 72 TYR B C 1
ATOM 1727 O O . TYR B 1 72 ? 4.426 4.801 -3.809 1 98.25 72 TYR B O 1
ATOM 1735 N N . SER B 1 73 ? 3.672 5.168 -5.906 1 97.25 73 SER B N 1
ATOM 1736 C CA . SER B 1 73 ? 4.965 4.93 -6.539 1 97.25 73 SER B CA 1
ATOM 1737 C C . SER B 1 73 ? 6.027 5.879 -5.996 1 97.25 73 SER B C 1
ATOM 1739 O O . SER B 1 73 ? 7.152 5.461 -5.711 1 97.25 73 SER B O 1
ATOM 1741 N N . TRP B 1 74 ? 5.691 7.105 -5.887 1 98.06 74 TRP B N 1
ATOM 1742 C CA . TRP B 1 74 ? 6.645 8.094 -5.391 1 98.06 74 TRP B CA 1
ATOM 1743 C C . TRP B 1 74 ? 7.074 7.766 -3.965 1 98.06 74 TRP B C 1
ATOM 1745 O O . TRP B 1 74 ? 8.266 7.781 -3.652 1 98.06 74 TRP B O 1
ATOM 1755 N N . PHE B 1 75 ? 6.117 7.414 -3.09 1 98.5 75 PHE B N 1
ATOM 1756 C CA . PHE B 1 75 ? 6.453 7.078 -1.711 1 98.5 75 PHE B CA 1
ATOM 1757 C C . PHE B 1 75 ? 7.305 5.812 -1.654 1 98.5 75 PHE B C 1
ATOM 1759 O O . PHE B 1 75 ? 8.25 5.73 -0.87 1 98.5 75 PHE B O 1
ATOM 1766 N N . ALA B 1 76 ? 6.988 4.867 -2.473 1 98 76 ALA B N 1
ATOM 1767 C CA . ALA B 1 76 ? 7.762 3.627 -2.484 1 98 76 ALA B CA 1
ATOM 1768 C C . ALA B 1 76 ? 9.234 3.9 -2.789 1 98 76 ALA B C 1
ATOM 1770 O O . ALA B 1 76 ? 10.117 3.229 -2.258 1 98 76 ALA B O 1
ATOM 1771 N N . LEU B 1 77 ? 9.461 4.918 -3.525 1 97.25 77 LEU B N 1
ATOM 1772 C CA . LEU B 1 77 ? 10.812 5.184 -4.008 1 97.25 77 LEU B CA 1
ATOM 1773 C C . LEU B 1 77 ? 11.523 6.191 -3.107 1 97.25 77 LEU B C 1
ATOM 1775 O O . LEU B 1 77 ? 12.75 6.27 -3.109 1 97.25 77 LEU B O 1
ATOM 1779 N N . HIS B 1 78 ? 10.711 6.887 -2.193 1 97.94 78 HIS B N 1
ATOM 1780 C CA . HIS B 1 78 ? 11.367 8.078 -1.6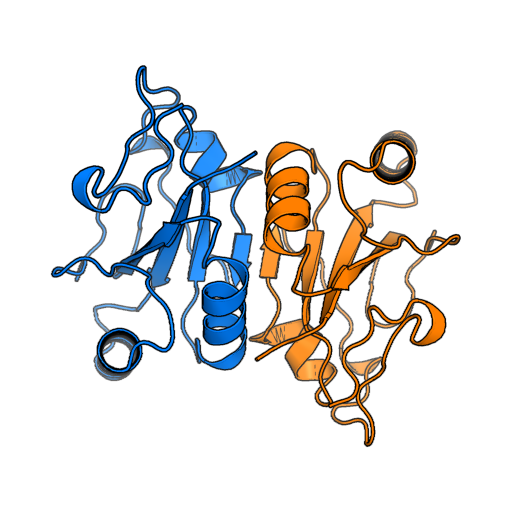61 1 97.94 78 HIS B CA 1
ATOM 1781 C C . HIS B 1 78 ? 11.125 8.219 -0.162 1 97.94 78 HIS B C 1
ATOM 1783 O O . HIS B 1 78 ? 11.625 9.148 0.47 1 97.94 78 HIS B O 1
ATOM 1789 N N . HIS B 1 79 ? 10.461 7.262 0.462 1 98.19 79 HIS B N 1
ATOM 1790 C CA . HIS B 1 79 ? 10.047 7.488 1.842 1 98.19 79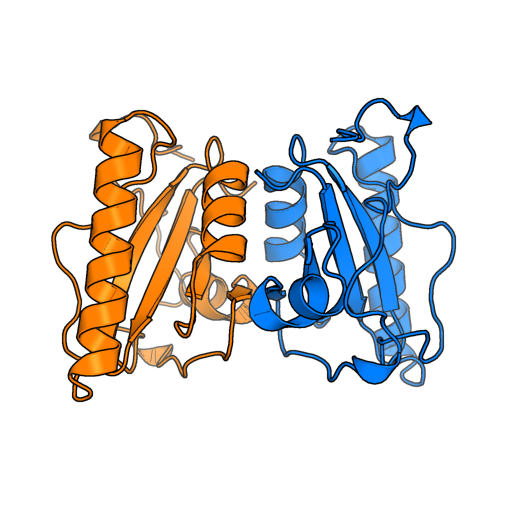 HIS B CA 1
ATOM 1791 C C . HIS B 1 79 ? 11.234 7.402 2.797 1 98.19 79 HIS B C 1
ATOM 1793 O O . HIS B 1 79 ? 11.125 7.797 3.961 1 98.19 79 HIS B O 1
ATOM 1799 N N . GLY B 1 80 ? 12.391 6.941 2.346 1 97.12 80 GLY B N 1
ATOM 1800 C CA . GLY B 1 80 ? 13.586 6.914 3.172 1 97.12 80 GLY B CA 1
ATOM 1801 C C . GLY B 1 80 ? 13.422 6.09 4.434 1 97.12 80 GLY B C 1
ATOM 1802 O O . GLY B 1 80 ? 12.992 4.938 4.379 1 97.12 80 GLY B O 1
ATOM 1803 N N . VAL B 1 81 ? 13.719 6.668 5.574 1 97.81 81 VAL B N 1
ATOM 1804 C CA . VAL B 1 81 ? 13.734 5.934 6.832 1 97.81 81 VAL B CA 1
ATOM 1805 C C . VAL B 1 81 ? 12.352 5.984 7.48 1 97.81 81 VAL B C 1
ATOM 1807 O O . VAL B 1 81 ? 12.141 5.406 8.547 1 97.81 81 VAL B O 1
ATOM 1810 N N . HIS B 1 82 ? 11.445 6.684 6.863 1 98.75 82 HIS B N 1
ATOM 1811 C CA . HIS B 1 82 ? 10.172 6.961 7.516 1 98.75 82 HIS B CA 1
ATOM 1812 C C . HIS B 1 82 ? 9.141 5.895 7.176 1 98.75 82 HIS B C 1
ATOM 1814 O O . HIS B 1 82 ? 9.078 5.422 6.039 1 98.75 82 HIS B O 1
ATOM 1820 N N . SER B 1 83 ? 8.352 5.562 8.164 1 98.5 83 SER B N 1
ATOM 1821 C CA . SER B 1 83 ? 7.215 4.668 7.977 1 98.5 83 SER B CA 1
ATOM 1822 C C . SER B 1 83 ? 6.02 5.41 7.391 1 98.5 83 SER B C 1
ATOM 1824 O O . SER B 1 83 ? 5.75 6.555 7.762 1 98.5 83 SER B O 1
ATOM 1826 N N . ILE B 1 84 ? 5.352 4.723 6.492 1 98.81 84 ILE B N 1
ATOM 1827 C CA . ILE B 1 84 ? 4.156 5.297 5.883 1 98.81 84 ILE B CA 1
ATOM 1828 C C . ILE B 1 84 ? 2.959 4.391 6.145 1 98.81 84 ILE B C 1
ATOM 1830 O O . ILE B 1 84 ? 2.994 3.199 5.828 1 98.81 84 ILE B O 1
ATOM 1834 N N . LEU B 1 85 ? 1.942 4.922 6.781 1 98.88 85 LEU B N 1
ATOM 1835 C CA . LEU B 1 85 ? 0.644 4.262 6.852 1 98.88 85 LEU B CA 1
ATOM 1836 C C . LEU B 1 85 ? -0.246 4.684 5.688 1 98.88 85 LEU B C 1
ATOM 1838 O O . LEU B 1 85 ? -0.483 5.875 5.484 1 98.88 85 LEU B O 1
ATOM 1842 N N . ILE B 1 86 ? -0.673 3.746 4.91 1 98.81 86 ILE B N 1
ATOM 1843 C CA . ILE B 1 86 ? -1.638 3.986 3.842 1 98.81 86 ILE B CA 1
ATOM 1844 C C . ILE B 1 86 ? -2.99 3.389 4.227 1 98.81 86 ILE B C 1
ATOM 1846 O O . ILE B 1 86 ? -3.102 2.182 4.453 1 98.81 86 ILE B O 1
ATOM 1850 N N . HIS B 1 87 ? -3.982 4.219 4.324 1 98.31 87 HIS B N 1
ATOM 1851 C CA . HIS B 1 87 ? -5.277 3.65 4.676 1 98.31 87 HIS B CA 1
ATOM 1852 C C . HIS B 1 87 ? -6.402 4.309 3.881 1 98.31 87 HIS B C 1
ATOM 1854 O O . HIS B 1 87 ? -6.328 5.492 3.555 1 98.31 87 HIS B O 1
ATOM 1860 N N . PRO B 1 88 ? -7.465 3.516 3.561 1 96.94 88 PRO B N 1
ATOM 1861 C CA . PRO B 1 88 ? -8.617 4.074 2.848 1 96.94 88 PRO B CA 1
ATOM 1862 C C . PRO B 1 88 ? -9.5 4.938 3.746 1 96.94 88 PRO B C 1
ATOM 1864 O O . PRO B 1 88 ? -9.328 4.945 4.965 1 96.94 88 PRO B O 1
ATOM 1867 N N . LEU B 1 89 ? -10.344 5.707 3.121 1 94.81 89 LEU B N 1
ATOM 1868 C CA . LEU B 1 89 ? -11.398 6.438 3.824 1 94.81 89 LEU B CA 1
ATOM 1869 C C . LEU B 1 89 ? -12.766 5.82 3.557 1 94.81 89 LEU B C 1
ATOM 1871 O O . LEU B 1 89 ? -13.258 5.859 2.43 1 94.81 89 LEU B O 1
ATOM 1875 N N . THR B 1 90 ? -13.281 5.184 4.516 1 93.62 90 THR B N 1
ATOM 1876 C CA . THR B 1 90 ? -14.641 4.652 4.508 1 93.62 90 THR B CA 1
ATOM 1877 C C . THR B 1 90 ? -15.359 4.984 5.812 1 93.62 90 THR B C 1
ATOM 1879 O O . THR B 1 90 ? -14.891 5.824 6.586 1 93.62 90 THR B O 1
ATOM 1882 N N . GLN B 1 91 ? -16.469 4.375 6.016 1 94.25 91 GLN B N 1
ATOM 1883 C CA . GLN B 1 91 ? -17.266 4.617 7.219 1 94.25 91 GLN B CA 1
ATOM 1884 C C . GLN B 1 91 ? -16.688 3.848 8.406 1 94.25 91 GLN B C 1
ATOM 1886 O O . GLN B 1 91 ? -17.078 4.09 9.555 1 94.25 91 GLN B O 1
ATOM 1891 N N . TYR B 1 92 ? -15.766 2.971 8.148 1 96.06 92 TYR B N 1
ATOM 1892 C CA . TYR B 1 92 ? -15.234 2.09 9.188 1 96.06 92 TYR B CA 1
ATOM 1893 C C . TYR B 1 92 ? -13.828 2.51 9.594 1 96.06 92 TYR B C 1
ATOM 1895 O O . TYR B 1 92 ? -12.852 1.841 9.25 1 96.06 92 TYR B O 1
ATOM 1903 N N . GLU B 1 93 ? -13.703 3.41 10.492 1 96.31 93 GLU B N 1
ATOM 1904 C CA . GLU B 1 93 ? -12.461 4.105 10.812 1 96.31 93 GLU B CA 1
ATOM 1905 C C . GLU B 1 93 ? -11.43 3.154 11.414 1 96.31 93 GLU B C 1
ATOM 1907 O O . GLU B 1 93 ? -10.25 3.205 11.07 1 96.31 93 GLU B O 1
ATOM 1912 N N . VAL B 1 94 ? -11.883 2.291 12.32 1 97.69 94 VAL B N 1
ATOM 1913 C CA . VAL B 1 94 ? -10.953 1.359 12.953 1 97.69 94 VAL B CA 1
ATOM 1914 C C . VAL B 1 94 ? -10.438 0.361 11.914 1 97.69 94 VAL B C 1
ATOM 1916 O O . VAL B 1 94 ? -9.234 0.106 11.828 1 97.69 94 VAL B O 1
ATOM 1919 N N . LEU B 1 95 ? -11.32 -0.161 11.086 1 97 95 LEU B N 1
ATOM 1920 C CA . LEU B 1 95 ? -10.922 -1.097 10.039 1 97 95 LEU B CA 1
ATOM 1921 C C . LEU B 1 95 ? -9.992 -0.425 9.039 1 97 95 LEU B C 1
ATOM 1923 O O . LEU B 1 95 ? -9.016 -1.03 8.586 1 97 95 LEU B O 1
ATOM 1927 N N . ASP B 1 96 ? -10.273 0.855 8.742 1 97.38 96 ASP B N 1
ATOM 1928 C CA . ASP B 1 96 ? -9.469 1.612 7.785 1 97.38 96 ASP B CA 1
ATOM 1929 C C . ASP B 1 96 ? -8.031 1.757 8.273 1 97.38 96 ASP B C 1
ATOM 1931 O O . ASP B 1 96 ? -7.105 1.836 7.461 1 97.38 96 ASP B O 1
ATOM 1935 N N . HIS B 1 97 ? -7.828 1.666 9.586 1 98.19 97 HIS B N 1
ATOM 1936 C CA . HIS B 1 97 ? -6.508 1.907 10.164 1 98.19 97 HIS B CA 1
ATOM 1937 C C . HIS B 1 97 ? -5.867 0.608 10.641 1 98.19 97 HIS B C 1
ATOM 1939 O O . HIS B 1 97 ? -4.746 0.615 11.148 1 98.19 97 HIS B O 1
ATOM 1945 N N . SER B 1 98 ? -6.609 -0.482 10.508 1 97.5 98 SER B N 1
ATOM 1946 C CA . SER B 1 98 ? -6.086 -1.776 10.93 1 97.5 98 SER B CA 1
ATOM 1947 C C . SER B 1 98 ? -5.996 -2.744 9.75 1 97.5 98 SER B C 1
ATOM 1949 O O . SER B 1 98 ? -5.062 -2.672 8.953 1 97.5 98 SER B O 1
ATOM 1951 N N . ASP B 1 99 ? -7.105 -3.426 9.453 1 97 99 ASP B N 1
ATOM 1952 C CA . ASP B 1 99 ? -7.051 -4.512 8.484 1 97 99 ASP B CA 1
ATOM 1953 C C . ASP B 1 99 ? -6.965 -3.973 7.059 1 97 99 ASP B C 1
ATOM 1955 O O . ASP B 1 99 ? -6.422 -4.633 6.172 1 97 99 ASP B O 1
ATOM 1959 N N . ARG B 1 100 ? -7.469 -2.785 6.871 1 98 100 ARG B N 1
ATOM 1960 C CA . ARG B 1 100 ? -7.566 -2.287 5.504 1 98 100 ARG B CA 1
ATOM 1961 C C . ARG B 1 100 ? -6.391 -1.379 5.164 1 98 100 ARG B C 1
ATOM 1963 O O . ARG B 1 100 ? -6.332 -0.813 4.07 1 98 100 ARG B O 1
ATOM 1970 N N . SER B 1 101 ? -5.473 -1.244 6.07 1 98.56 101 SER B N 1
ATOM 1971 C CA . SER B 1 101 ? -4.332 -0.359 5.848 1 98.56 101 SER B CA 1
ATOM 1972 C C . SER B 1 101 ? -3.098 -1.144 5.414 1 98.56 101 SER B C 1
ATOM 1974 O O . SER B 1 101 ? -3.082 -2.375 5.488 1 98.56 101 SER B O 1
ATOM 1976 N N . ALA B 1 102 ? -2.145 -0.434 4.91 1 98.69 102 ALA B N 1
ATOM 1977 C CA . ALA B 1 102 ? -0.829 -0.979 4.586 1 98.69 102 ALA B CA 1
ATOM 1978 C C . ALA B 1 102 ? 0.283 -0.097 5.148 1 98.69 102 ALA B C 1
ATOM 1980 O O . ALA B 1 102 ? 0.095 1.107 5.332 1 98.69 102 ALA B O 1
ATOM 1981 N N . TRP B 1 103 ? 1.372 -0.721 5.367 1 98.69 103 TRP B N 1
ATOM 1982 C CA . TRP B 1 103 ? 2.537 0.001 5.867 1 98.69 103 TRP B CA 1
ATOM 1983 C C . TRP B 1 103 ? 3.707 -0.118 4.895 1 98.69 103 TRP B C 1
ATOM 1985 O O . TRP B 1 103 ? 4.031 -1.214 4.434 1 98.69 103 TRP B O 1
ATOM 1995 N N . MET B 1 104 ? 4.297 0.984 4.547 1 98.12 104 MET B N 1
ATOM 1996 C CA . MET B 1 104 ? 5.645 1.03 3.986 1 98.12 104 MET B CA 1
ATOM 1997 C C . MET B 1 104 ? 6.68 1.288 5.074 1 98.12 104 MET B C 1
ATOM 1999 O O . MET B 1 104 ? 6.598 2.285 5.793 1 98.12 104 MET B O 1
ATOM 2003 N N . GLY B 1 105 ? 7.621 0.391 5.164 1 96.44 105 GLY B N 1
ATOM 2004 C CA . GLY B 1 105 ? 8.516 0.47 6.309 1 96.44 105 GLY B CA 1
ATOM 2005 C C . GLY B 1 105 ? 7.961 -0.206 7.547 1 96.44 105 GLY B C 1
ATOM 2006 O O . GLY B 1 105 ? 7.012 -0.989 7.461 1 96.44 105 GLY B O 1
ATOM 2007 N N . LYS B 1 106 ? 8.562 0.014 8.656 1 94.44 106 LYS B N 1
ATOM 2008 C CA . LYS B 1 106 ? 8.18 -0.636 9.906 1 94.44 106 LYS B CA 1
ATOM 2009 C C . LYS B 1 106 ? 6.898 -0.021 10.469 1 94.44 106 LYS B C 1
ATOM 2011 O O . LYS B 1 106 ? 6.812 1.197 10.641 1 94.44 106 LYS B O 1
ATOM 2016 N N . PRO B 1 107 ? 5.98 -0.862 10.711 1 97.38 107 PRO B N 1
ATOM 2017 C CA . PRO B 1 107 ? 4.742 -0.325 11.281 1 97.38 107 PRO B CA 1
ATOM 2018 C C . PRO B 1 107 ? 4.973 0.428 12.586 1 97.38 107 PRO B C 1
ATOM 2020 O O . PRO B 1 107 ? 5.844 0.053 13.375 1 97.38 107 PRO B O 1
ATOM 2023 N N . VAL B 1 108 ? 4.199 1.463 12.766 1 98 108 VAL B N 1
ATOM 2024 C CA . VAL B 1 108 ? 4.137 2.24 14 1 98 108 VAL B CA 1
ATOM 2025 C C . VAL B 1 108 ? 2.877 1.871 14.781 1 98 108 VAL B C 1
ATOM 2027 O O . VAL B 1 108 ? 1.801 1.721 14.195 1 98 108 VAL B O 1
ATOM 2030 N N . PRO B 1 109 ? 3.035 1.701 16.125 1 98 109 PRO B N 1
ATOM 2031 C CA . PRO B 1 109 ? 1.827 1.396 16.891 1 98 109 PRO B CA 1
ATOM 2032 C C . PRO B 1 109 ? 0.767 2.49 16.781 1 98 109 PRO B C 1
ATOM 2034 O O . PRO B 1 109 ? 1.095 3.68 16.812 1 98 109 PRO B O 1
ATOM 2037 N N . LEU B 1 110 ? -0.467 2.059 16.609 1 98.56 110 LEU B N 1
ATOM 2038 C CA . LEU B 1 110 ? -1.606 2.969 16.594 1 98.56 110 LEU B CA 1
ATOM 2039 C C . LEU B 1 110 ? -2.494 2.754 17.812 1 98.56 110 LEU B C 1
ATOM 2041 O O . LEU B 1 110 ? -2.705 1.617 18.234 1 98.56 110 LEU B O 1
ATOM 2045 N N . ASP B 1 111 ? -2.977 3.791 18.391 1 98.69 111 ASP B N 1
ATOM 2046 C CA . ASP B 1 111 ? -4.016 3.699 19.406 1 98.69 111 ASP B CA 1
ATOM 2047 C C . ASP B 1 111 ? -5.406 3.758 18.781 1 98.69 111 ASP B C 1
ATOM 2049 O O . ASP B 1 111 ? -6.016 4.828 18.703 1 98.69 111 ASP B O 1
ATOM 2053 N N . LEU B 1 112 ? -5.957 2.691 18.438 1 98.12 112 LEU B N 1
ATOM 2054 C CA . LEU B 1 112 ? -7.203 2.623 17.672 1 98.12 112 LEU B CA 1
ATOM 2055 C C . LEU B 1 112 ? -8.391 3.016 18.547 1 98.12 112 LEU B C 1
ATOM 2057 O O . LEU B 1 112 ? -9.477 3.289 18.031 1 98.12 112 LEU B O 1
ATOM 2061 N N . SER B 1 113 ? -8.156 2.99 19.844 1 98.19 113 SER B N 1
ATOM 2062 C CA . SER B 1 113 ? -9.234 3.373 20.75 1 98.19 113 SER B CA 1
ATOM 2063 C C . SER B 1 113 ? -9.617 4.84 20.562 1 98.19 113 SER B C 1
ATOM 2065 O O . SER B 1 113 ? -10.664 5.281 21.047 1 98.19 113 SER B O 1
ATOM 2067 N N . LYS B 1 114 ? -8.742 5.594 19.875 1 97.94 114 LYS B N 1
ATOM 2068 C CA . LYS B 1 114 ? -8.969 7.016 19.641 1 97.94 114 LYS B CA 1
ATOM 2069 C C . LYS B 1 114 ? -9.875 7.23 18.422 1 97.94 114 LYS B C 1
ATOM 2071 O O . LYS B 1 114 ? -10.227 8.367 18.109 1 97.94 114 LYS B O 1
ATOM 2076 N N . LEU B 1 115 ? -10.289 6.113 17.766 1 97.25 115 LEU B N 1
ATOM 2077 C CA . LEU B 1 115 ? -11.109 6.184 16.578 1 97.25 115 LEU B CA 1
ATOM 2078 C C . LEU B 1 115 ? -12.5 5.605 16.828 1 97.25 115 LEU B C 1
ATOM 2080 O O . LEU B 1 115 ? -12.641 4.609 17.547 1 97.25 115 LEU B O 1
ATOM 2084 N N . PRO B 1 116 ? -13.516 6.246 16.266 1 95.5 116 PRO B N 1
ATOM 2085 C CA . PRO B 1 116 ? -14.805 5.551 16.25 1 95.5 116 PRO B CA 1
ATOM 2086 C C . PRO B 1 116 ? -14.812 4.336 15.32 1 95.5 116 PRO B C 1
ATOM 2088 O O . PRO B 1 116 ? -14.156 4.352 14.273 1 95.5 116 PRO B O 1
ATOM 2091 N N . GLU B 1 117 ? -15.508 3.34 15.641 1 93.06 117 GLU B N 1
ATOM 2092 C CA . GLU B 1 117 ? -15.594 2.152 14.789 1 93.06 117 GLU B CA 1
ATOM 2093 C C . GLU B 1 117 ? -16.297 2.461 13.477 1 93.06 117 GLU B C 1
ATOM 2095 O O . GLU B 1 117 ? -15.875 1.999 12.414 1 93.06 117 GLU B O 1
ATOM 2100 N N . TYR B 1 118 ? -17.328 3.23 13.586 1 93.19 118 TYR B N 1
ATOM 2101 C CA . TYR B 1 118 ? -18.203 3.543 12.461 1 93.19 118 TYR B CA 1
ATOM 2102 C C . TYR B 1 118 ? -18.594 5.012 12.469 1 93.19 118 TYR B C 1
ATOM 2104 O O . TYR B 1 118 ? -18.859 5.586 13.531 1 93.19 118 TYR B O 1
ATOM 2112 N N . VAL B 1 119 ? -18.547 5.625 11.281 1 91.5 119 VAL B N 1
ATOM 2113 C CA . VAL B 1 119 ? -19.062 6.98 11.109 1 91.5 119 VAL B CA 1
ATOM 2114 C C . VAL B 1 119 ? -20.188 6.98 10.07 1 91.5 119 VAL B C 1
ATOM 2116 O O . VAL B 1 119 ? -20.141 6.219 9.102 1 91.5 119 VAL B O 1
ATOM 2119 N N . ASP B 1 120 ? -21.141 7.766 10.258 1 89.62 120 ASP B N 1
ATOM 2120 C CA . ASP B 1 120 ? -22.328 7.781 9.406 1 89.62 120 ASP B CA 1
ATOM 2121 C C . ASP B 1 120 ? -21.984 8.195 7.98 1 89.62 120 ASP B C 1
ATOM 2123 O O . ASP B 1 120 ? -22.531 7.656 7.016 1 89.62 120 ASP B O 1
ATOM 2127 N N . LYS B 1 121 ? -21.156 9.203 7.879 1 87.12 121 LYS B N 1
ATOM 2128 C CA . LYS B 1 121 ? -20.734 9.68 6.562 1 87.12 121 LYS B CA 1
ATOM 2129 C C . LYS B 1 121 ? -19.234 9.523 6.375 1 87.12 121 LYS B C 1
ATOM 2131 O O . LYS B 1 121 ? -18.453 9.766 7.301 1 87.12 121 LYS B O 1
ATOM 2136 N N . ILE B 1 122 ? -18.906 9.062 5.16 1 83 122 ILE B N 1
ATOM 2137 C CA . ILE B 1 122 ? -17.484 8.977 4.844 1 83 122 ILE B CA 1
ATOM 2138 C C . ILE B 1 122 ? -16.828 10.352 4.957 1 83 122 ILE B C 1
ATOM 2140 O O . ILE B 1 122 ? -17.328 11.328 4.375 1 83 122 ILE B O 1
ATOM 2144 N N . PRO B 1 123 ? -15.906 10.406 5.699 1 75.69 123 PRO B N 1
ATOM 2145 C CA . PRO B 1 123 ? -15.219 11.688 5.801 1 75.69 123 PRO B CA 1
ATOM 2146 C C . PRO B 1 123 ? -14.539 12.102 4.496 1 75.69 123 PRO B C 1
ATOM 2148 O O . PRO B 1 123 ? -13.617 11.422 4.035 1 75.69 123 PRO B O 1
ATOM 2151 N N . LEU B 1 124 ? -15.156 12.953 3.699 1 76.62 124 LEU B N 1
ATOM 2152 C CA . LEU B 1 124 ? -14.531 13.492 2.496 1 76.62 124 LEU B CA 1
ATOM 2153 C C . LEU B 1 124 ? -13.617 14.664 2.842 1 76.62 124 LEU B C 1
ATOM 2155 O O . LEU B 1 124 ? -14.016 15.578 3.562 1 76.62 124 LEU B O 1
ATOM 2159 N N . GLN B 1 125 ? -12.5 14.422 2.357 1 76.38 125 GLN B N 1
ATOM 2160 C CA . GLN B 1 125 ? -11.602 15.547 2.578 1 76.38 125 GLN B CA 1
ATOM 2161 C C . GLN B 1 125 ? -11.492 16.422 1.328 1 76.38 125 GLN B C 1
ATOM 2163 O O . GLN B 1 125 ? -11.43 15.906 0.209 1 76.38 125 GLN B O 1
ATOM 2168 N N . TYR B 1 126 ? -11.656 17.672 1.397 1 75.56 126 TYR B N 1
ATOM 2169 C CA . TYR B 1 126 ? -11.477 18.719 0.401 1 75.56 126 TYR B CA 1
ATOM 2170 C C . TYR B 1 126 ? -12.516 18.609 -0.704 1 75.56 126 TYR B C 1
ATOM 2172 O O . TYR B 1 126 ? -12.172 18.562 -1.888 1 75.56 126 TYR B O 1
ATOM 2180 N N . PRO B 1 127 ? -13.805 18.422 -0.346 1 74.25 127 PRO B N 1
ATOM 2181 C CA . PRO B 1 127 ? -14.859 18.391 -1.364 1 74.25 127 PRO B CA 1
ATOM 2182 C C . PRO B 1 127 ? -14.781 19.562 -2.336 1 74.25 127 PRO B C 1
ATOM 2184 O O . PRO B 1 127 ? -15.188 19.438 -3.494 1 74.25 127 PRO B O 1
ATOM 2187 N N . GLU B 1 128 ? -14.234 20.531 -1.865 1 73.69 128 GLU B N 1
ATOM 2188 C CA . GLU B 1 128 ? -14.156 21.766 -2.656 1 73.69 128 GLU B CA 1
ATOM 2189 C C . GLU B 1 128 ? -13.219 21.594 -3.846 1 73.69 128 GLU B C 1
ATOM 2191 O O . GLU B 1 128 ? -13.32 22.312 -4.836 1 73.69 128 GLU B O 1
ATOM 2196 N N . LEU B 1 129 ? -12.328 20.688 -3.67 1 70.94 129 LEU B N 1
ATOM 2197 C CA . LEU B 1 129 ? -11.406 20.438 -4.773 1 70.94 129 LEU B CA 1
ATOM 2198 C C . LEU B 1 129 ? -12.086 19.641 -5.879 1 70.94 129 LEU B C 1
ATOM 2200 O O . LEU B 1 129 ? -11.578 19.578 -7 1 70.94 129 LEU B O 1
ATOM 2204 N N . GLY B 1 130 ? -13.266 19.25 -5.551 1 67.44 130 GLY B N 1
ATOM 2205 C CA . GLY B 1 130 ? -13.977 18.438 -6.523 1 67.44 130 GLY B CA 1
ATOM 2206 C C . GLY B 1 130 ? -13.328 17.078 -6.758 1 67.44 130 GLY B C 1
ATOM 2207 O O . GLY B 1 130 ? -13.641 16.406 -7.738 1 67.44 130 GLY B O 1
ATOM 2208 N N . LEU B 1 131 ? -12.281 16.922 -6.152 1 61.75 131 LEU B N 1
ATOM 2209 C CA . LEU B 1 131 ? -11.609 15.633 -6.27 1 61.75 131 LEU B CA 1
ATOM 2210 C C . LEU B 1 131 ? -12.242 14.602 -5.336 1 61.75 131 LEU B C 1
ATOM 2212 O O . LEU B 1 131 ? -12.094 13.398 -5.543 1 61.75 131 LEU B O 1
ATOM 2216 N N . GLY B 1 132 ? -12.945 14.953 -4.301 1 58.47 132 GLY B N 1
ATOM 2217 C CA . GLY B 1 132 ? -13.547 14.102 -3.281 1 58.47 132 GLY B CA 1
ATOM 2218 C C . GLY B 1 132 ? -14.828 13.43 -3.74 1 58.47 132 GLY B C 1
ATOM 2219 O O . GLY B 1 132 ? -15.523 13.945 -4.613 1 58.47 132 GLY B O 1
ATOM 2220 N N . TYR B 1 133 ? -14.672 12 -3.955 1 59.44 133 TYR B N 1
ATOM 2221 C CA . TYR B 1 133 ? -15.797 11.242 -4.496 1 59.44 133 TYR B CA 1
ATOM 2222 C C . TYR B 1 133 ? -16.922 11.141 -3.479 1 59.44 133 TYR B C 1
ATOM 2224 O O . TYR B 1 133 ? -16.688 11.141 -2.27 1 59.44 133 TYR B O 1
ATOM 2232 N N . SER B 1 134 ? -18.031 11.898 -3.469 1 48.28 134 SER B N 1
ATOM 2233 C CA . SER B 1 134 ? -19.25 11.664 -2.713 1 48.28 134 SER B CA 1
ATOM 2234 C C . SER B 1 134 ? -19.812 10.273 -2.992 1 48.28 134 SER B C 1
ATOM 2236 O O . SER B 1 134 ? -20.016 9.898 -4.152 1 48.28 134 SER B O 1
ATOM 2238 N N . ALA B 1 135 ? -19.453 9.242 -2.115 1 36.94 135 ALA B N 1
ATOM 2239 C CA . ALA B 1 135 ? -20.391 8.133 -2.324 1 36.94 135 ALA B CA 1
ATOM 2240 C C . ALA B 1 135 ? -21.828 8.594 -2.178 1 36.94 135 ALA B C 1
ATOM 2242 O O . ALA B 1 135 ? -22.125 9.492 -1.388 1 36.94 135 ALA B O 1
#

Nearest PDB structures (foldseek):
  2peb-assembly1_B  TM=9.370E-01  e=1.667E-08  Nostoc punctiforme PCC 73102
  2p8i-assembly1_B  TM=9.120E-01  e=3.649E-08  Paraburkholderia xenovorans LB400
  1cqn-assembly2_B  TM=3.811E-01  e=2.476E-01  Thermus thermophilus
  5zeb-assembly1_f  TM=4.385E-01  e=1.117E+00  Mycolicibacterium smegmatis MC2 155
  3bgu-assembly1_A  TM=3.828E-01  e=8.162E+00  Thermobifida fusca YX

Secondary structure (DSSP, 8-state):
---EEEEEEEE-TT-HHHHHHHHHHHHHHHHHHHTTS---EE-S--BSS-BTTB-SEEEEEEEEHHHHHHHHHHHHHH-TT--EEEEE-SS-HHHHHTTT-EEESSPPPB-GGGS-S--SS---S-GGGS-S---/---EEEEEEEE-TT-HHHHHHHHHHHHHHHHHHHTTS---EE-S--BSS-BTTB-SEEEEEEEEHHHHHHHHHHHHHH-TT--EEEEE-SS-HHHHHTTT-EEESSPPPB-GGGS-S--SS---S-GGGT-S---

Foldseek 3Di:
DFWKKKKKKFFALVDPVRVVLSVVVVVVVVVCCVVVVAPKDWDPDWASADDQFRHHTITIIMDTPVRCVVVVVVCLVRSPQIKIKMFTFDQAQLCRRPVRIDMDHDDDGTDSVSDDRGDPFGDFDPVVVVSTPGD/DFWKKKKKKFFALVDPVRVVLSVVVVVVVVVCCVVVVAPKDWDPDWASADDQFRHHTITIIMDTPVRVVVVVVVCLVRSPQIKIKMFTFDQAQLCRRPVRIDMDHDDDGTDSVSDDRGHPAGDFDPVVVVSTDRD

Sequence (270 aa):
EIKEYHFHVYFLQDNKQNRASALALREKIFKLIEKGFFHPVPLDTYNDSPRGPHSIGSYEVWCPKEHFSRVYSWFALHHGVHSILIHPLTQYEVLDHSDRSAWMGKPVPLDLSKLPEYVDKIPLQYPELGLGYSAEIKEYHFHVYFLQDNKQNRASALALREKIFKLIEKGFFHPVPLDTYNDSPRGPHSIGSYEVWCPKEHFSRVYSWFALHHGVHSILIHPLTQYEVLDHSDRSAWMGKPVPLDLSKLPEYVDKIPLQYPELGLGYSA

InterPro domains:
  IPR014980 Dopa 4,5-dioxygenase [PF08883] (5-113)
  IPR014980 Dopa 4,5-dioxygenase [PTHR36423] (2-116)
  IPR023389 DOPA-like superfamily [G3DSA:3.30.70.1240] (1-122)
  IPR023389 DOPA-like superfamily [SSF143410] (2-115)

Organism: Rhizophagus irregularis (strain DAOM 181602 / DAOM 197198 / MUCL 43194) (NCBI:txid747089)